Protein AF-A0A522K3M6-F1 (afdb_monomer)

Sequence (238 aa):
MSAKHRDLDSRLPPSMARKLKDVASDMSSMRVRGMSSRVYINEIVDAIHAGLLLAAMSLSLSLLELWIRDLLSLHLAAKSGAKTIHEFTATVAILERDIEGLEGRKASKYAEEDKSHPGRSKTDEHLRRLSFDAMCWELMELEVLDLDELSLLDHIYETIRNPIHHGITGRTVDPTGQNLSLFVGDMTRETVLIASIFGNAPNVRADRFEDYIYDTAPKLLKEIINFLIRHPLPDTEH

Radius of gyration: 21.22 Å; Cα contacts (8 Å, |Δi|>4): 178; chains: 1; bounding box: 58×39×66 Å

pLDDT: mean 78.82, std 18.87, range [39.72, 97.88]

Mean predicted aligned error: 9.5 Å

Secondary structure (DSSP, 8-state):
-------HHHHS-HHHHHHHHHHHHHHHH----SHHHHHHHHHHHHHHHTT-HHHHHHHHHHHHHHHHHHHHHHHHHHHTT--SHHHHHHHHHHHHHHHTTGGGGTGGGTTTT-TT-TT--THHHHTTT--HHHHHHHHHHTTSS-HHHHHHHHHHHHHHHHHHHHHHHHHHH-TT-TTGGGGGGG--HHHHHHHHHHTS-HHHHHHHHHHHHHHHHHHHHHHHHHHHHHSPPP----

Nearest PDB structures (foldseek):
  7dqv-assembly1_A  TM=1.874E-01  e=1.555E+00  Cyanidioschyzon merolae strain 10D
  6a6m-assembly1_A  TM=2.127E-01  e=3.792E+00  Cyanidioschyzon merolae strain 10D
  6jlf-assembly1_A  TM=1.468E-01  e=4.335E+00  Klebsiella pneumoniae IS53
  3plt-assembly2_C-2  TM=1.538E-01  e=8.461E+00  Saccharomyces cerevisiae

Structure (mmCIF, N/CA/C/O backbone):
data_AF-A0A522K3M6-F1
#
_entry.id   AF-A0A522K3M6-F1
#
loop_
_atom_site.group_PDB
_atom_site.id
_atom_site.type_symbol
_atom_site.label_atom_id
_atom_site.label_alt_id
_atom_site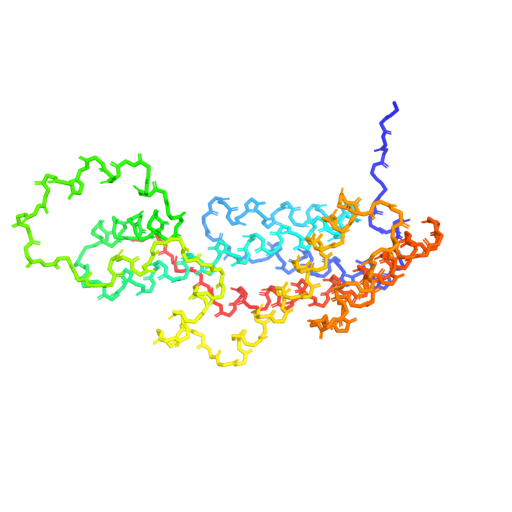.label_comp_id
_atom_site.label_asym_id
_atom_site.label_entity_id
_atom_site.label_seq_id
_atom_site.pdbx_PDB_ins_code
_atom_site.Cartn_x
_atom_site.Cartn_y
_atom_site.Cartn_z
_atom_site.occupancy
_atom_site.B_iso_or_equiv
_atom_site.auth_seq_id
_atom_site.auth_comp_id
_atom_site.auth_asym_id
_atom_site.auth_atom_id
_atom_site.pdbx_PDB_model_num
ATOM 1 N N . MET A 1 1 ? 8.569 24.690 -24.015 1.00 40.34 1 MET A N 1
ATOM 2 C CA . MET A 1 1 ? 8.149 23.490 -24.770 1.00 40.34 1 MET A CA 1
ATOM 3 C C . MET A 1 1 ? 7.366 22.599 -23.820 1.00 40.34 1 MET A C 1
ATOM 5 O O . MET A 1 1 ? 7.949 22.133 -22.854 1.00 40.34 1 MET A O 1
ATOM 9 N N . SER A 1 2 ? 6.056 22.435 -24.023 1.00 42.03 2 SER A N 1
ATOM 10 C CA . SER A 1 2 ? 5.261 21.467 -23.254 1.00 42.03 2 SER A CA 1
ATOM 11 C C . SER A 1 2 ? 5.656 20.069 -23.729 1.00 42.03 2 SER A C 1
ATOM 13 O O . SER A 1 2 ? 5.493 19.753 -24.910 1.00 42.03 2 SER A O 1
ATOM 15 N N . ALA A 1 3 ? 6.252 19.267 -22.848 1.00 50.97 3 ALA A N 1
ATOM 16 C CA . ALA A 1 3 ? 6.460 17.855 -23.115 1.00 50.97 3 ALA A CA 1
ATOM 17 C C . ALA A 1 3 ? 5.072 17.215 -23.206 1.00 50.97 3 ALA A C 1
ATOM 19 O O . ALA A 1 3 ? 4.436 16.969 -22.186 1.00 50.97 3 ALA A O 1
ATOM 20 N N . LYS A 1 4 ? 4.559 17.006 -24.426 1.00 58.56 4 LYS A N 1
ATOM 21 C CA . LYS A 1 4 ? 3.332 16.229 -24.615 1.00 58.56 4 LYS A CA 1
ATOM 22 C C . LYS A 1 4 ? 3.571 14.861 -23.983 1.00 58.56 4 LYS A C 1
ATOM 24 O O . LYS A 1 4 ? 4.431 14.112 -24.452 1.00 58.56 4 LYS A O 1
ATOM 29 N N . HIS A 1 5 ? 2.851 14.571 -22.902 1.00 60.66 5 HIS A N 1
ATOM 30 C CA . HIS A 1 5 ? 2.870 13.262 -22.271 1.00 60.66 5 HIS A CA 1
ATOM 31 C C . HIS A 1 5 ? 2.447 12.235 -23.323 1.00 60.66 5 HIS A C 1
ATOM 33 O O . HIS A 1 5 ? 1.329 12.255 -23.828 1.00 60.66 5 HIS A O 1
ATOM 39 N N . ARG A 1 6 ? 3.412 11.414 -23.741 1.00 72.50 6 ARG A N 1
ATOM 40 C CA . ARG A 1 6 ? 3.193 10.264 -24.615 1.00 72.50 6 ARG A CA 1
ATOM 41 C C . ARG A 1 6 ? 2.365 9.232 -23.851 1.00 72.50 6 ARG A C 1
ATOM 43 O O . ARG A 1 6 ? 2.819 8.808 -22.793 1.00 72.50 6 ARG A O 1
ATOM 50 N N . ASP A 1 7 ? 1.196 8.889 -24.384 1.00 83.69 7 ASP A N 1
ATOM 51 C CA . ASP A 1 7 ? 0.261 7.891 -23.847 1.00 83.69 7 ASP A CA 1
ATOM 52 C C . ASP A 1 7 ? 0.910 6.499 -23.724 1.00 83.69 7 ASP A C 1
ATOM 54 O O . ASP A 1 7 ? 1.874 6.198 -24.441 1.00 83.69 7 ASP A O 1
ATOM 58 N N . LEU A 1 8 ? 0.385 5.654 -22.836 1.00 89.12 8 LEU A N 1
ATOM 59 C CA . LEU A 1 8 ? 0.895 4.316 -22.524 1.00 89.12 8 LEU A CA 1
ATOM 60 C C . LEU A 1 8 ? 1.134 3.458 -23.778 1.00 89.12 8 LEU A C 1
ATOM 62 O O . LEU A 1 8 ? 2.198 2.850 -23.918 1.00 89.12 8 LEU A O 1
ATOM 66 N N . ASP A 1 9 ? 0.188 3.475 -24.725 1.00 89.75 9 ASP A N 1
ATOM 67 C CA . ASP A 1 9 ? 0.261 2.700 -25.975 1.00 89.75 9 ASP A CA 1
ATOM 68 C C . ASP A 1 9 ? 1.419 3.138 -26.885 1.00 89.75 9 ASP A C 1
ATOM 70 O O . ASP A 1 9 ? 1.890 2.371 -27.721 1.00 89.75 9 ASP A O 1
ATOM 74 N N . SER A 1 10 ? 1.897 4.374 -26.727 1.00 88.12 10 SER A N 1
ATOM 75 C CA . SER A 1 10 ? 3.026 4.904 -27.500 1.00 88.12 10 SER A CA 1
ATOM 76 C C . SER A 1 10 ? 4.391 4.627 -26.864 1.00 88.12 10 SER A C 1
ATOM 78 O O . SER A 1 10 ? 5.418 4.864 -27.504 1.00 88.12 10 SER A O 1
ATOM 80 N N . ARG A 1 11 ? 4.412 4.167 -25.607 1.00 84.56 11 ARG A N 1
ATOM 81 C CA . ARG A 1 11 ? 5.635 3.909 -24.834 1.00 84.56 11 ARG A CA 1
ATOM 82 C C . ARG A 1 11 ? 5.948 2.427 -24.695 1.00 84.56 11 ARG A C 1
ATOM 84 O O . ARG A 1 11 ? 7.119 2.077 -24.622 1.00 84.56 11 ARG A O 1
ATOM 91 N N . LEU A 1 12 ? 4.924 1.577 -24.642 1.00 89.00 12 LEU A N 1
ATOM 92 C CA . LEU A 1 12 ? 5.077 0.172 -24.277 1.00 89.00 12 LEU A CA 1
ATOM 93 C C . LEU A 1 12 ? 4.621 -0.780 -25.386 1.00 89.00 12 LEU A C 1
ATOM 95 O O . LEU A 1 12 ? 3.738 -0.443 -26.176 1.00 89.00 12 LEU A O 1
ATOM 99 N N . PRO A 1 13 ? 5.149 -2.018 -25.408 1.00 91.25 13 PRO A N 1
ATOM 100 C CA . PRO A 1 13 ? 4.592 -3.082 -26.230 1.00 91.25 13 PRO A CA 1
ATOM 101 C C . PRO A 1 13 ? 3.090 -3.291 -25.945 1.00 91.25 13 PRO A C 1
ATOM 103 O O . PRO A 1 13 ? 2.687 -3.257 -24.777 1.00 91.25 13 PRO A O 1
ATOM 106 N N . PRO A 1 14 ? 2.255 -3.604 -26.958 1.00 93.44 14 PRO A N 1
ATOM 107 C CA . PRO A 1 14 ? 0.801 -3.718 -26.785 1.00 93.44 14 PRO A CA 1
ATOM 108 C C . PRO A 1 14 ? 0.354 -4.715 -25.707 1.00 93.44 14 PRO A C 1
ATOM 110 O O . PRO A 1 14 ? -0.652 -4.503 -25.033 1.00 93.44 14 PRO A O 1
ATOM 113 N N . SER A 1 15 ? 1.095 -5.811 -25.527 1.00 94.12 15 SER A N 1
ATOM 114 C CA . SER A 1 15 ? 0.813 -6.809 -24.490 1.00 94.12 15 SER A CA 1
ATOM 115 C C . SER A 1 15 ? 1.021 -6.258 -23.078 1.00 94.12 15 SER A C 1
ATOM 117 O O . SER A 1 15 ? 0.250 -6.587 -22.179 1.00 94.12 15 SER A O 1
ATOM 119 N N . MET A 1 16 ? 2.033 -5.411 -22.884 1.00 93.00 16 MET A N 1
ATOM 120 C CA . MET A 1 16 ? 2.328 -4.775 -21.604 1.00 93.00 16 MET A CA 1
ATOM 121 C C . MET A 1 16 ? 1.339 -3.649 -21.307 1.00 93.00 16 MET A C 1
ATOM 123 O O . MET A 1 16 ? 0.773 -3.600 -20.217 1.00 93.00 16 MET A O 1
ATOM 127 N N . ALA A 1 17 ? 1.065 -2.798 -22.302 1.00 94.75 17 ALA A N 1
ATOM 128 C CA . ALA A 1 17 ? 0.067 -1.739 -22.186 1.00 94.75 17 ALA A CA 1
ATOM 129 C C . ALA A 1 17 ? -1.307 -2.302 -21.789 1.00 94.75 17 ALA A C 1
ATOM 131 O O . ALA A 1 17 ? -1.972 -1.744 -20.920 1.00 94.75 17 ALA A O 1
ATOM 132 N N . ARG A 1 18 ? -1.702 -3.454 -22.354 1.00 95.56 18 ARG A N 1
ATOM 133 C CA . ARG A 1 18 ? -2.933 -4.154 -21.961 1.00 95.56 18 ARG A CA 1
ATOM 134 C C . ARG A 1 18 ? -2.923 -4.577 -20.492 1.00 95.56 18 ARG A C 1
ATOM 136 O O . ARG A 1 18 ? -3.842 -4.210 -19.779 1.00 95.56 18 ARG A O 1
ATOM 143 N N . LYS A 1 19 ? -1.873 -5.267 -20.028 1.00 95.69 19 LYS A N 1
ATOM 144 C CA . LYS A 1 19 ? -1.763 -5.693 -18.618 1.00 95.69 19 LYS A CA 1
ATOM 145 C C . LYS A 1 19 ? -1.891 -4.518 -17.649 1.00 95.69 19 LYS A C 1
ATOM 147 O O . LYS A 1 19 ? -2.556 -4.628 -16.629 1.00 95.69 19 LYS A O 1
ATOM 152 N N . LEU A 1 20 ? -1.255 -3.395 -17.968 1.00 96.25 20 LEU A N 1
ATOM 153 C CA . LEU A 1 20 ? -1.299 -2.195 -17.135 1.00 96.25 20 LEU A CA 1
ATOM 154 C C . LEU A 1 20 ? -2.670 -1.510 -17.168 1.00 96.25 20 LEU A C 1
ATOM 156 O O . LEU A 1 20 ? -3.130 -1.037 -16.135 1.00 96.25 20 LEU A O 1
ATOM 160 N N . LYS A 1 21 ? -3.357 -1.511 -18.316 1.00 96.25 21 LYS A N 1
ATOM 161 C CA . LYS A 1 21 ? -4.756 -1.066 -18.409 1.00 96.25 21 LYS A CA 1
ATOM 162 C C . LYS A 1 21 ? -5.692 -1.954 -17.590 1.00 96.25 21 LYS A C 1
ATOM 164 O O . LYS A 1 21 ? -6.584 -1.425 -16.937 1.00 96.25 21 LYS A O 1
ATOM 169 N N . ASP A 1 22 ? -5.461 -3.265 -17.574 1.00 97.06 22 ASP A N 1
ATOM 170 C CA . ASP A 1 22 ? -6.228 -4.195 -16.740 1.00 97.06 22 ASP A CA 1
ATOM 171 C C . ASP A 1 22 ? -6.015 -3.874 -15.246 1.00 97.06 22 ASP A C 1
ATOM 173 O O . ASP A 1 22 ? -6.980 -3.717 -14.506 1.00 97.06 22 ASP A O 1
ATOM 177 N N . VAL A 1 23 ? -4.765 -3.648 -14.822 1.00 97.12 23 VAL A N 1
ATOM 178 C CA . VAL A 1 23 ? -4.419 -3.205 -13.454 1.00 97.12 23 VAL A CA 1
ATOM 179 C C . VAL A 1 23 ? -5.088 -1.870 -13.095 1.00 97.12 23 VAL A C 1
ATOM 181 O O . VAL A 1 23 ? -5.663 -1.740 -12.016 1.00 97.12 23 VAL A O 1
ATOM 184 N N . ALA A 1 24 ? -5.049 -0.880 -13.991 1.00 97.12 24 ALA A N 1
ATOM 185 C CA . ALA A 1 24 ? -5.688 0.420 -13.776 1.00 97.12 24 ALA A CA 1
ATOM 186 C C . ALA A 1 24 ? -7.220 0.306 -13.683 1.00 97.12 24 ALA A C 1
ATOM 188 O O . ALA A 1 24 ? -7.851 0.973 -12.858 1.00 97.12 24 ALA A O 1
ATOM 189 N N . SER A 1 25 ? -7.821 -0.563 -14.500 1.00 97.31 25 SER A N 1
ATOM 190 C CA . SER A 1 25 ? -9.249 -0.879 -14.445 1.00 97.31 25 SER A CA 1
ATOM 191 C C . SER A 1 25 ? -9.619 -1.536 -13.115 1.00 97.31 25 SER A C 1
ATOM 193 O O . SER A 1 25 ? -10.589 -1.120 -12.480 1.00 97.31 25 SER A O 1
ATOM 195 N N . ASP A 1 26 ? -8.832 -2.515 -12.666 1.00 96.62 26 ASP A N 1
ATOM 196 C CA . ASP A 1 26 ? -9.038 -3.183 -11.381 1.00 96.62 26 ASP A CA 1
ATOM 197 C C . ASP A 1 26 ? -8.978 -2.171 -10.228 1.00 96.62 26 ASP A C 1
ATOM 199 O O . ASP A 1 26 ? -9.922 -2.108 -9.440 1.00 96.62 26 ASP A O 1
ATOM 203 N N . MET A 1 27 ? -7.950 -1.311 -10.181 1.00 95.44 27 MET A N 1
ATOM 204 C CA . MET A 1 27 ? -7.843 -0.237 -9.179 1.00 95.44 27 MET A CA 1
ATOM 205 C C . MET A 1 27 ? -9.034 0.718 -9.205 1.00 95.44 27 MET A C 1
ATOM 207 O O . MET A 1 27 ? -9.602 1.021 -8.160 1.00 95.44 27 MET A O 1
ATOM 211 N N . SER A 1 28 ? -9.451 1.159 -10.393 1.00 95.12 28 SER A N 1
ATOM 212 C CA . SER A 1 28 ? -10.587 2.080 -10.547 1.00 95.12 28 SER A CA 1
ATOM 213 C C . SER A 1 28 ? -11.910 1.460 -10.090 1.00 95.12 28 SER A C 1
ATOM 215 O O . SER A 1 28 ? -12.833 2.173 -9.699 1.00 95.12 28 SER A O 1
ATOM 217 N N . SER A 1 29 ? -12.020 0.131 -10.153 1.00 95.00 29 SER A N 1
ATOM 218 C CA . SER A 1 29 ? -13.206 -0.605 -9.709 1.00 95.00 29 SER A CA 1
ATOM 219 C C . SER A 1 29 ? -13.252 -0.830 -8.195 1.00 95.00 29 SER A C 1
ATOM 221 O O . SER A 1 29 ? -14.311 -1.175 -7.659 1.00 95.00 29 SER A O 1
ATOM 223 N N . MET A 1 30 ? -12.129 -0.627 -7.495 1.00 92.75 30 MET A N 1
ATOM 224 C CA . MET A 1 30 ? -12.062 -0.810 -6.052 1.00 92.75 30 MET A CA 1
ATOM 225 C C . MET A 1 30 ? -12.967 0.197 -5.348 1.00 92.75 30 MET A C 1
ATOM 227 O O . MET A 1 30 ? -12.866 1.413 -5.514 1.00 92.75 30 MET A O 1
ATOM 231 N N . ARG A 1 31 ? -13.854 -0.322 -4.501 1.00 86.88 31 ARG A N 1
ATOM 232 C CA . ARG A 1 31 ? -14.685 0.508 -3.633 1.00 86.88 31 ARG A CA 1
ATOM 233 C C . ARG A 1 31 ? -13.870 0.894 -2.417 1.00 86.88 31 ARG A C 1
ATOM 235 O O . ARG A 1 31 ? -13.767 0.128 -1.467 1.00 86.88 31 ARG A O 1
ATOM 242 N N . VAL A 1 32 ? -13.280 2.078 -2.479 1.00 82.50 32 VAL A N 1
ATOM 243 C CA . VAL A 1 32 ? -12.406 2.581 -1.424 1.00 82.50 32 VAL A CA 1
ATOM 244 C C . VAL A 1 32 ? -13.070 3.734 -0.699 1.00 82.50 32 VAL A C 1
ATOM 246 O O . VAL A 1 32 ? -13.646 4.633 -1.317 1.00 82.50 32 VAL A O 1
ATOM 249 N N . ARG A 1 33 ? -13.002 3.678 0.629 1.00 74.56 33 ARG A N 1
ATOM 250 C CA . ARG A 1 33 ? -13.557 4.685 1.529 1.00 74.56 33 ARG A CA 1
ATOM 251 C C . ARG A 1 33 ? -12.468 5.650 1.965 1.00 74.56 33 ARG A C 1
ATOM 253 O O . ARG A 1 33 ? -11.294 5.300 2.002 1.00 74.56 33 ARG A O 1
ATOM 260 N N . GLY A 1 34 ? -12.877 6.875 2.275 1.00 73.88 34 GLY A N 1
ATOM 261 C CA . GLY A 1 34 ? -11.963 7.956 2.627 1.00 73.88 34 GLY A CA 1
ATOM 262 C C . GLY A 1 34 ? -11.469 8.743 1.411 1.00 73.88 34 GLY A C 1
ATOM 263 O O . GLY A 1 34 ? -11.187 8.207 0.338 1.00 73.88 34 GLY A O 1
ATOM 264 N N . MET A 1 35 ? -11.375 10.062 1.588 1.00 73.12 35 MET A N 1
ATOM 265 C CA . MET A 1 35 ? -10.935 10.974 0.530 1.00 73.12 35 MET A CA 1
ATOM 266 C C . MET A 1 35 ? -9.479 10.716 0.129 1.00 73.12 35 MET A C 1
ATOM 268 O O . MET A 1 35 ? -9.168 10.760 -1.057 1.00 73.12 35 MET A O 1
ATOM 272 N N . SER A 1 36 ? -8.609 10.399 1.092 1.00 87.06 36 SER A N 1
ATOM 273 C CA . SER A 1 36 ? -7.177 10.197 0.855 1.00 87.06 36 SER A CA 1
ATOM 274 C C . SER A 1 36 ? -6.906 8.980 -0.029 1.00 87.06 36 SER A C 1
ATOM 276 O O . SER A 1 36 ? -6.296 9.121 -1.086 1.00 87.06 36 SER A O 1
ATOM 278 N N . SER A 1 37 ? -7.420 7.804 0.335 1.00 89.75 37 SER A N 1
ATOM 279 C CA . SER A 1 37 ? -7.190 6.563 -0.415 1.00 89.75 37 SER A CA 1
ATOM 280 C C . SER A 1 37 ? -7.763 6.629 -1.835 1.00 89.75 37 SER A C 1
ATOM 282 O O . SER A 1 37 ? 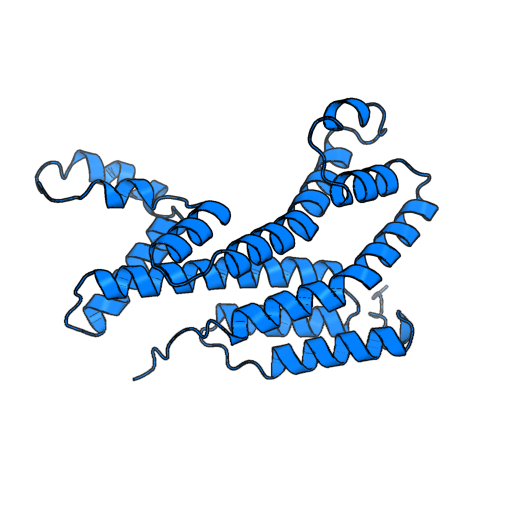-7.120 6.178 -2.783 1.00 89.75 37 SER A O 1
ATOM 284 N N . ARG A 1 38 ? -8.919 7.287 -2.024 1.00 91.12 38 ARG A N 1
ATOM 285 C CA . ARG A 1 38 ? -9.481 7.528 -3.365 1.00 91.12 38 ARG A CA 1
ATOM 286 C C . ARG A 1 38 ? -8.611 8.456 -4.213 1.00 91.12 38 ARG A C 1
ATOM 288 O O . ARG A 1 38 ? -8.475 8.223 -5.410 1.00 91.12 38 ARG A O 1
ATOM 295 N N . VAL A 1 39 ? -8.031 9.499 -3.612 1.00 94.38 39 VAL A N 1
ATOM 296 C CA . VAL A 1 39 ? -7.080 10.379 -4.310 1.00 94.38 39 VAL A CA 1
ATOM 297 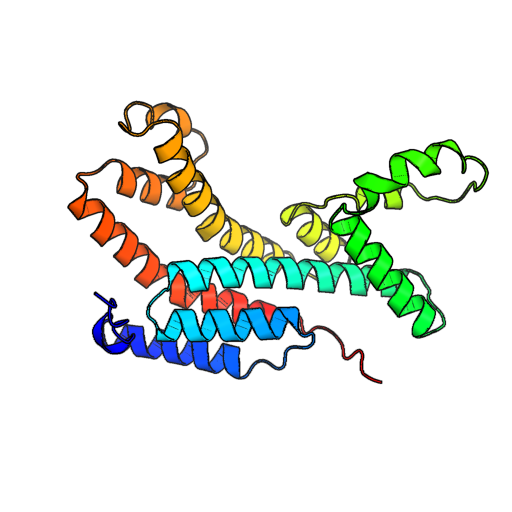C C . VAL A 1 39 ? -5.865 9.576 -4.766 1.00 94.38 39 VAL A C 1
ATOM 299 O O . VAL A 1 39 ? -5.541 9.629 -5.946 1.00 94.38 39 VAL A O 1
ATOM 302 N N . TYR A 1 40 ? -5.261 8.766 -3.890 1.00 95.94 40 TYR A N 1
ATOM 303 C CA . TYR A 1 40 ? -4.135 7.907 -4.276 1.00 95.94 40 TYR A CA 1
ATOM 304 C C . TYR A 1 40 ? -4.486 6.967 -5.429 1.00 95.94 40 TYR A C 1
ATOM 306 O O . TYR A 1 40 ? -3.721 6.882 -6.381 1.00 95.94 40 TYR A O 1
ATOM 314 N N . ILE A 1 41 ? -5.643 6.302 -5.389 1.00 96.12 41 ILE A N 1
ATOM 315 C CA . ILE A 1 41 ? -6.069 5.399 -6.470 1.00 96.12 41 ILE A CA 1
ATOM 316 C C . ILE A 1 41 ? -6.182 6.130 -7.803 1.00 96.12 41 ILE A C 1
ATOM 318 O O . ILE A 1 41 ? -5.649 5.649 -8.800 1.00 96.12 41 ILE A O 1
ATOM 322 N N . ASN A 1 42 ? -6.822 7.299 -7.820 1.00 95.75 42 ASN A N 1
ATOM 323 C CA . ASN A 1 42 ? -6.948 8.088 -9.042 1.00 95.75 42 ASN A CA 1
ATOM 324 C C . ASN A 1 42 ? -5.573 8.509 -9.579 1.00 95.75 42 ASN A C 1
ATOM 326 O O . ASN A 1 42 ? -5.300 8.326 -10.761 1.00 95.75 42 ASN A O 1
ATOM 330 N N . GLU A 1 43 ? -4.682 8.990 -8.709 1.00 97.44 43 GLU A N 1
ATOM 331 C CA . GLU A 1 43 ? -3.320 9.383 -9.093 1.00 97.44 43 GLU A CA 1
ATOM 332 C C . GLU A 1 43 ? -2.494 8.190 -9.603 1.00 97.44 43 GLU A C 1
ATOM 334 O O . GLU A 1 43 ? -1.727 8.327 -10.557 1.00 97.44 43 GLU A O 1
ATOM 339 N N . ILE A 1 44 ? -2.663 6.996 -9.021 1.00 97.31 44 ILE A N 1
ATOM 340 C CA . ILE A 1 44 ? -2.008 5.772 -9.505 1.00 97.31 44 ILE A CA 1
ATOM 341 C C . ILE A 1 44 ? -2.527 5.411 -10.899 1.00 97.31 44 ILE A C 1
ATOM 343 O O . ILE A 1 44 ? -1.730 5.134 -11.796 1.00 97.31 44 ILE A O 1
ATOM 347 N N . VAL A 1 45 ? -3.845 5.436 -11.103 1.00 97.25 45 VAL A N 1
ATOM 348 C CA . VAL A 1 45 ? -4.484 5.148 -12.396 1.00 97.25 45 VAL A CA 1
ATOM 349 C C . VAL A 1 45 ? -4.014 6.134 -13.468 1.00 97.25 45 VAL A C 1
ATOM 351 O O . VAL A 1 45 ? -3.608 5.716 -14.555 1.00 97.25 45 VAL A O 1
ATOM 354 N N . ASP A 1 46 ? -3.981 7.426 -13.153 1.00 95.69 46 ASP A N 1
ATOM 355 C CA . ASP A 1 46 ? -3.498 8.464 -14.063 1.00 95.69 46 ASP A CA 1
ATOM 356 C C . ASP A 1 46 ? -2.001 8.306 -14.362 1.00 95.69 46 ASP A C 1
ATOM 358 O O . ASP A 1 46 ? -1.579 8.421 -15.519 1.00 95.69 46 ASP A O 1
ATOM 362 N N . ALA A 1 47 ? -1.190 7.954 -13.359 1.00 95.44 47 ALA A N 1
ATOM 363 C CA . ALA A 1 47 ? 0.222 7.639 -13.553 1.00 95.44 47 ALA A CA 1
ATOM 364 C C . ALA A 1 47 ? 0.416 6.420 -14.470 1.00 95.44 47 ALA A C 1
ATOM 366 O O . ALA A 1 47 ? 1.296 6.447 -15.337 1.00 95.44 47 ALA A O 1
ATOM 367 N N . ILE A 1 48 ? -0.414 5.379 -14.338 1.00 95.31 48 ILE A N 1
ATOM 368 C CA . ILE A 1 48 ? -0.396 4.220 -15.240 1.00 95.31 48 ILE A CA 1
ATOM 369 C C . ILE A 1 48 ? -0.745 4.656 -16.666 1.00 95.31 48 ILE A C 1
ATOM 371 O O . ILE A 1 48 ? 0.020 4.363 -17.585 1.00 95.31 48 ILE A O 1
ATOM 375 N N . HIS A 1 49 ? -1.836 5.400 -16.870 1.00 94.06 49 HIS A N 1
ATOM 376 C CA . HIS A 1 49 ? -2.235 5.880 -18.199 1.00 94.06 49 HIS A CA 1
ATOM 377 C C . HIS A 1 49 ? -1.176 6.786 -18.849 1.00 94.06 49 HIS A C 1
ATOM 379 O O . HIS A 1 49 ? -0.935 6.708 -20.052 1.00 94.06 49 HIS A O 1
ATOM 385 N N . ALA A 1 50 ? -0.468 7.593 -18.058 1.00 92.31 50 ALA A N 1
ATOM 386 C CA . ALA A 1 50 ? 0.628 8.434 -18.537 1.00 92.31 50 ALA A CA 1
ATOM 387 C C . ALA A 1 50 ? 1.948 7.670 -18.795 1.00 92.31 50 ALA A C 1
ATOM 389 O O . ALA A 1 50 ? 2.940 8.276 -19.224 1.00 92.31 50 ALA A O 1
ATOM 390 N N . GLY A 1 51 ? 2.000 6.362 -18.511 1.00 91.31 51 GLY A N 1
ATOM 391 C CA . GLY A 1 51 ? 3.215 5.547 -18.595 1.00 91.31 51 GLY A CA 1
ATOM 392 C C . GLY A 1 51 ? 4.289 5.942 -17.574 1.00 91.31 51 GLY A C 1
ATOM 393 O O . GLY A 1 51 ? 5.481 5.788 -17.843 1.00 91.31 51 GLY A O 1
ATOM 394 N N . LEU A 1 52 ? 3.883 6.488 -16.425 1.00 92.44 52 LEU A N 1
ATOM 395 C CA . LEU A 1 52 ? 4.736 6.896 -15.305 1.00 92.44 52 LEU A CA 1
ATOM 396 C C . LEU A 1 52 ? 4.781 5.795 -14.234 1.00 92.44 52 LEU A C 1
ATOM 398 O O . LEU A 1 52 ? 4.411 6.000 -13.081 1.00 92.44 52 LEU A O 1
ATOM 402 N N . LEU A 1 53 ? 5.243 4.603 -14.612 1.00 92.62 53 LEU A N 1
ATOM 403 C CA . LEU A 1 53 ? 5.100 3.399 -13.783 1.00 92.62 53 LEU A CA 1
ATOM 404 C C . LEU A 1 53 ? 5.865 3.450 -12.459 1.00 92.62 53 LEU A C 1
ATOM 406 O O . LEU A 1 53 ? 5.364 2.963 -11.453 1.00 92.62 53 LEU A O 1
ATOM 410 N N . LEU A 1 54 ? 7.026 4.106 -12.420 1.00 90.94 54 LEU A N 1
ATOM 411 C CA . LEU A 1 54 ? 7.741 4.330 -11.162 1.00 90.94 54 LEU A CA 1
ATOM 412 C C . LEU A 1 54 ? 6.914 5.178 -10.180 1.00 90.94 54 LEU A C 1
ATOM 414 O O . LEU A 1 54 ? 6.904 4.903 -8.979 1.00 90.94 54 LEU A O 1
ATOM 418 N N . ALA A 1 55 ? 6.206 6.191 -10.691 1.00 92.69 55 ALA A N 1
ATOM 419 C CA . ALA A 1 55 ? 5.320 7.016 -9.879 1.00 92.69 55 ALA A CA 1
ATOM 420 C C . ALA A 1 55 ? 4.121 6.191 -9.400 1.00 92.69 55 ALA A C 1
ATOM 422 O O . ALA A 1 55 ? 3.823 6.211 -8.213 1.00 92.69 55 ALA A O 1
ATOM 423 N N . ALA A 1 56 ? 3.510 5.396 -10.285 1.00 96.00 56 ALA A N 1
ATOM 424 C CA . ALA A 1 56 ? 2.423 4.486 -9.924 1.00 96.00 56 ALA A CA 1
ATOM 425 C C . ALA A 1 56 ? 2.830 3.498 -8.813 1.00 96.00 56 ALA A C 1
ATOM 427 O O . ALA A 1 56 ? 2.100 3.341 -7.837 1.00 96.00 56 ALA A O 1
ATOM 428 N N . MET A 1 57 ? 4.014 2.881 -8.911 1.00 94.44 57 MET A N 1
ATOM 429 C CA . MET A 1 57 ? 4.554 1.983 -7.879 1.00 94.44 57 MET A CA 1
ATOM 430 C C . MET A 1 57 ? 4.790 2.712 -6.550 1.00 94.44 57 MET A C 1
ATOM 432 O O . MET A 1 57 ? 4.378 2.227 -5.501 1.00 94.44 57 MET A O 1
ATOM 436 N N . SER A 1 58 ? 5.404 3.898 -6.594 1.00 92.81 58 SER A N 1
ATOM 437 C CA . SER A 1 58 ? 5.670 4.705 -5.393 1.00 92.81 58 SER A CA 1
ATOM 438 C C . SER A 1 58 ? 4.377 5.142 -4.697 1.00 92.81 58 SER A C 1
ATOM 440 O O . SER A 1 58 ? 4.249 5.004 -3.485 1.00 92.81 58 SER A O 1
ATOM 442 N N . LEU A 1 59 ? 3.395 5.619 -5.467 1.00 95.50 59 LEU A N 1
ATOM 443 C CA . LEU A 1 59 ? 2.079 5.999 -4.951 1.00 95.50 59 LEU A CA 1
ATOM 444 C C . LEU A 1 59 ? 1.330 4.792 -4.372 1.00 95.50 59 LEU A C 1
ATOM 446 O O . LEU A 1 59 ? 0.658 4.927 -3.355 1.00 95.50 59 LEU A O 1
ATOM 450 N N . SER A 1 60 ? 1.480 3.611 -4.979 1.00 96.19 60 SER A N 1
ATOM 451 C CA . SER A 1 60 ? 0.860 2.375 -4.484 1.00 96.19 60 SER A CA 1
ATOM 452 C C . SER A 1 60 ? 1.449 1.919 -3.151 1.00 96.19 60 SER A C 1
ATOM 454 O O . SER A 1 60 ? 0.700 1.441 -2.306 1.00 96.19 60 SER A O 1
ATOM 456 N N . LEU A 1 61 ? 2.753 2.113 -2.918 1.00 94.81 61 LEU A N 1
ATOM 457 C CA . LEU A 1 61 ? 3.343 1.891 -1.594 1.00 94.81 61 LEU A CA 1
ATOM 458 C C . LEU A 1 61 ? 2.777 2.845 -0.548 1.00 94.81 61 LEU A C 1
ATOM 460 O O . LEU A 1 61 ? 2.418 2.412 0.539 1.00 94.81 61 LEU A O 1
ATOM 464 N N . SER A 1 62 ? 2.674 4.136 -0.873 1.00 94.50 62 SER A N 1
ATOM 465 C CA . SER A 1 62 ? 2.097 5.115 0.053 1.00 94.50 62 SER A CA 1
ATOM 466 C C . SER A 1 62 ? 0.635 4.799 0.375 1.00 94.50 62 SER A C 1
ATOM 468 O O . SER A 1 62 ? 0.221 4.924 1.525 1.00 94.50 62 SER A O 1
ATOM 470 N N . LEU A 1 63 ? -0.135 4.344 -0.620 1.00 95.25 63 LEU A N 1
ATOM 471 C CA . LEU A 1 63 ? -1.490 3.842 -0.408 1.00 95.25 63 LEU A CA 1
ATOM 472 C C . LEU A 1 63 ? -1.496 2.617 0.513 1.00 95.25 63 LEU A C 1
ATOM 474 O O . LEU A 1 63 ? -2.300 2.573 1.435 1.00 95.25 63 LEU A O 1
ATOM 478 N N . LEU A 1 64 ? -0.604 1.649 0.287 1.00 95.88 64 LEU A N 1
ATOM 479 C CA . LEU A 1 64 ? -0.496 0.444 1.111 1.00 95.88 64 LEU A CA 1
ATOM 480 C C . LEU A 1 64 ? -0.144 0.777 2.569 1.00 95.88 64 LEU A C 1
ATOM 482 O O . LEU A 1 64 ? -0.771 0.249 3.480 1.00 95.88 64 LEU A O 1
ATOM 486 N N . GLU A 1 65 ? 0.804 1.686 2.802 1.00 94.56 65 GLU A N 1
ATOM 487 C CA . GLU A 1 65 ? 1.165 2.158 4.147 1.00 94.56 65 GLU A CA 1
ATOM 488 C C . GLU A 1 65 ? -0.011 2.811 4.871 1.00 94.56 65 GLU A C 1
ATOM 490 O O . GLU A 1 65 ? -0.241 2.536 6.051 1.00 94.56 65 GLU A O 1
ATOM 495 N N . LEU A 1 66 ? -0.748 3.678 4.170 1.00 93.69 66 LEU A N 1
ATOM 496 C CA . LEU A 1 66 ? -1.952 4.304 4.708 1.00 93.69 66 LEU A CA 1
ATOM 497 C C . LEU A 1 66 ? -2.998 3.238 5.048 1.00 93.69 66 LEU A C 1
ATOM 499 O O . LEU A 1 66 ? -3.572 3.258 6.129 1.00 93.69 66 LEU A O 1
ATOM 503 N N . TRP A 1 67 ? -3.184 2.260 4.165 1.00 95.06 67 TRP A N 1
ATOM 504 C CA . TRP A 1 67 ? -4.156 1.191 4.358 1.00 95.06 67 TRP A CA 1
ATOM 505 C C . TRP A 1 67 ? -3.844 0.308 5.567 1.00 95.06 67 TRP A C 1
ATOM 507 O O . TRP A 1 67 ? -4.732 0.005 6.359 1.00 95.06 67 TRP A O 1
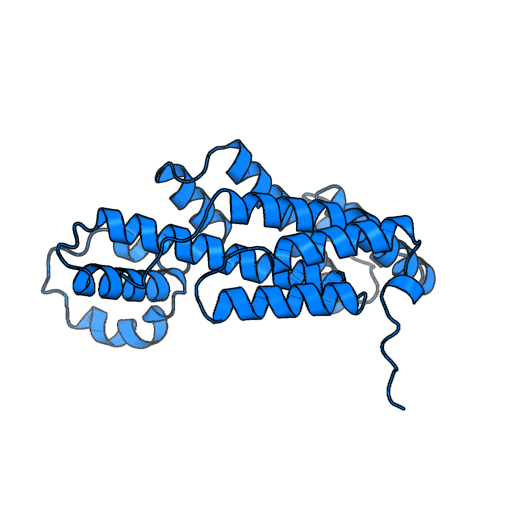ATOM 517 N N . ILE A 1 68 ? -2.577 -0.083 5.735 1.00 95.62 68 ILE A N 1
ATOM 518 C CA . ILE A 1 68 ? -2.099 -0.848 6.896 1.00 95.62 68 ILE A CA 1
ATOM 519 C C . ILE A 1 68 ? -2.315 -0.057 8.192 1.00 95.62 68 ILE A C 1
ATOM 521 O O . ILE A 1 68 ? -2.766 -0.618 9.191 1.00 95.62 68 ILE A O 1
ATOM 525 N N . ARG A 1 69 ? -2.059 1.256 8.173 1.00 94.06 69 ARG A N 1
ATOM 526 C CA . ARG A 1 69 ? -2.315 2.140 9.318 1.00 94.06 69 ARG A CA 1
ATOM 527 C C . ARG A 1 69 ? -3.796 2.208 9.677 1.00 94.06 69 ARG A C 1
ATOM 529 O O . ARG A 1 69 ? -4.134 2.089 10.857 1.00 94.06 69 ARG A O 1
ATOM 536 N N . ASP A 1 70 ? -4.661 2.390 8.687 1.00 93.38 70 ASP A N 1
ATOM 537 C CA . ASP A 1 70 ? -6.109 2.456 8.888 1.00 93.38 70 ASP A CA 1
ATOM 538 C C . ASP A 1 70 ? -6.627 1.121 9.444 1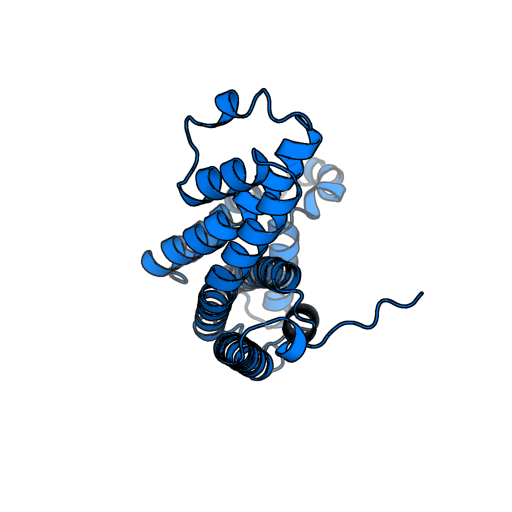.00 93.38 70 ASP A C 1
ATOM 540 O O . ASP A 1 70 ? -7.350 1.102 10.443 1.00 93.38 70 ASP A O 1
ATOM 544 N N . LEU A 1 71 ? -6.185 -0.009 8.871 1.00 94.62 71 LEU A N 1
ATOM 545 C CA . LEU A 1 71 ? -6.501 -1.347 9.379 1.00 94.62 71 LEU A CA 1
ATOM 546 C C . LEU A 1 71 ? -6.097 -1.492 10.845 1.00 94.62 71 LEU A C 1
ATOM 548 O O . LEU A 1 71 ? -6.918 -1.909 11.664 1.00 94.62 71 LEU A O 1
ATOM 552 N N . LEU A 1 72 ? -4.861 -1.131 11.191 1.00 94.50 72 LEU A N 1
ATOM 553 C CA . LEU A 1 72 ? -4.360 -1.259 12.556 1.00 94.50 72 LEU A CA 1
ATOM 554 C C . LEU A 1 72 ? -5.171 -0.397 13.527 1.00 94.50 72 LEU A C 1
ATOM 556 O O . LEU A 1 72 ? -5.616 -0.884 14.568 1.00 94.50 72 LEU A O 1
ATOM 560 N N . SER A 1 73 ? -5.427 0.858 13.158 1.00 93.38 73 SER A N 1
ATOM 561 C CA . SER A 1 73 ? -6.170 1.810 13.991 1.00 93.38 73 SER A CA 1
ATOM 562 C C . SER A 1 73 ? -7.595 1.324 14.264 1.00 93.38 73 SER A C 1
ATOM 564 O O . SER A 1 73 ? -8.068 1.391 15.400 1.00 93.38 73 SER A O 1
ATOM 566 N N . LEU A 1 74 ? -8.268 0.765 13.254 1.00 93.56 74 LEU A N 1
ATOM 567 C CA . LEU A 1 74 ? -9.624 0.230 13.383 1.00 93.56 74 LEU A CA 1
ATOM 568 C C . LEU A 1 74 ? -9.676 -1.019 14.270 1.00 93.56 74 LEU A C 1
ATOM 570 O O . LEU A 1 74 ? -10.556 -1.121 15.127 1.00 93.56 74 LEU A O 1
ATOM 574 N N . HIS A 1 75 ? -8.728 -1.947 14.119 1.00 94.19 75 HIS A N 1
ATOM 575 C CA . HIS A 1 75 ? -8.693 -3.169 14.931 1.00 94.19 75 HIS A CA 1
ATOM 576 C C . HIS A 1 75 ? -8.323 -2.886 16.391 1.00 94.19 75 HIS A C 1
ATOM 578 O O . HIS A 1 75 ? -8.933 -3.449 17.304 1.00 94.19 75 HIS A O 1
ATOM 584 N N . LEU A 1 76 ? -7.383 -1.971 16.636 1.00 92.12 76 LEU A N 1
ATOM 585 C CA . LEU A 1 76 ? -7.065 -1.509 17.988 1.00 92.12 76 LEU A CA 1
ATOM 586 C C . LEU A 1 76 ? -8.257 -0.777 18.623 1.00 92.12 76 LEU A C 1
ATOM 588 O O . LEU A 1 76 ? -8.611 -1.061 19.770 1.00 92.12 76 LEU A O 1
ATOM 592 N N . ALA A 1 77 ? -8.941 0.095 17.874 1.00 92.06 77 ALA A N 1
ATOM 593 C CA . ALA A 1 77 ? -10.143 0.772 18.356 1.00 92.06 77 ALA A CA 1
ATOM 594 C C . ALA A 1 77 ? -11.265 -0.224 18.690 1.00 92.06 77 ALA A C 1
ATOM 596 O O . ALA A 1 77 ? -11.931 -0.076 19.715 1.00 92.06 77 ALA A O 1
ATOM 597 N N . ALA A 1 78 ? -11.438 -1.282 17.893 1.00 93.00 78 ALA A N 1
ATOM 598 C CA . ALA A 1 78 ? -12.428 -2.326 18.158 1.00 93.00 78 ALA A CA 1
ATOM 599 C C . ALA A 1 78 ? -12.145 -3.084 19.468 1.00 93.00 78 ALA A C 1
ATOM 601 O O . ALA A 1 78 ? -13.078 -3.461 20.179 1.00 93.00 78 ALA A O 1
ATOM 602 N N . LYS A 1 79 ? -10.868 -3.244 19.839 1.00 92.81 79 LYS A N 1
ATOM 603 C CA . LYS A 1 79 ? -10.452 -3.865 21.109 1.00 92.81 79 LYS A CA 1
ATOM 604 C C . LYS A 1 79 ? -10.538 -2.925 22.319 1.00 92.81 79 LYS A C 1
ATOM 606 O O . LYS A 1 79 ? -10.476 -3.402 23.449 1.00 92.81 79 LYS A O 1
ATOM 611 N N . SER A 1 80 ? -10.732 -1.618 22.120 1.00 90.44 80 SER A N 1
ATOM 612 C CA . SER A 1 80 ? -10.786 -0.633 23.216 1.00 90.44 80 SER A CA 1
ATOM 613 C C . SER A 1 80 ? -12.044 -0.733 24.094 1.00 90.44 80 SER A C 1
ATOM 615 O O . SER A 1 80 ? -12.084 -0.170 25.188 1.00 90.44 80 SER A O 1
ATOM 617 N N . GLY A 1 81 ? -13.080 -1.442 23.631 1.00 90.56 81 GLY A N 1
ATOM 618 C CA . GLY A 1 81 ? -14.359 -1.548 24.337 1.00 90.56 81 GLY A CA 1
ATOM 619 C C . GLY A 1 81 ? -15.244 -0.301 24.224 1.00 90.56 81 GLY A C 1
ATOM 620 O O . GLY A 1 81 ? -16.130 -0.118 25.062 1.00 90.56 81 GLY A O 1
ATOM 621 N N . ALA A 1 82 ? -15.015 0.547 23.212 1.00 91.12 82 ALA A N 1
ATOM 622 C CA . ALA A 1 82 ? -15.879 1.680 22.884 1.00 91.12 82 ALA A CA 1
ATOM 623 C C . ALA A 1 82 ? -17.351 1.243 22.783 1.00 91.12 82 ALA A C 1
ATOM 625 O O . ALA A 1 82 ? -17.688 0.279 22.092 1.00 91.12 82 ALA A O 1
ATOM 626 N N . LYS A 1 83 ? -18.241 1.955 23.481 1.00 93.25 83 LYS A N 1
ATOM 627 C CA . LYS A 1 83 ? -19.670 1.608 23.578 1.00 93.25 83 LYS A CA 1
ATOM 628 C C . LYS A 1 83 ? -20.524 2.362 22.571 1.00 93.25 83 LYS A C 1
ATOM 630 O O . LYS A 1 83 ? -21.660 1.969 22.314 1.00 93.25 83 LYS A O 1
ATOM 635 N N . THR A 1 84 ? -20.003 3.463 22.033 1.00 94.00 84 THR A N 1
ATOM 636 C CA . THR A 1 84 ? -20.701 4.316 21.069 1.00 94.00 84 THR A CA 1
ATOM 637 C C . THR A 1 84 ? -19.850 4.552 19.825 1.00 94.00 84 THR A C 1
ATOM 639 O O . THR A 1 84 ? -18.622 4.516 19.882 1.00 94.00 84 THR A O 1
ATOM 642 N N . ILE A 1 85 ? -20.503 4.864 18.701 1.00 91.50 85 ILE A N 1
ATOM 643 C CA . ILE A 1 85 ? -19.822 5.233 17.446 1.00 91.50 85 ILE A CA 1
ATOM 644 C C . ILE A 1 85 ? -18.925 6.462 17.652 1.00 91.50 85 ILE A C 1
ATOM 646 O O . ILE A 1 85 ? -17.836 6.542 17.088 1.00 91.50 85 ILE A O 1
ATOM 650 N N . HIS A 1 86 ? -19.350 7.408 18.497 1.00 91.81 86 HIS A N 1
ATOM 651 C CA . HIS A 1 86 ? -18.563 8.599 18.802 1.00 91.81 86 HIS A CA 1
ATOM 652 C C . HIS A 1 86 ? -17.274 8.260 19.563 1.00 91.81 86 HIS A C 1
ATOM 654 O O . HIS A 1 86 ? -16.206 8.732 19.183 1.00 91.81 86 HIS A O 1
ATOM 660 N N . GLU A 1 87 ? -17.357 7.402 20.586 1.00 91.25 87 GLU A N 1
ATOM 661 C CA . GLU A 1 87 ? -16.184 6.901 21.317 1.00 91.25 87 GLU A CA 1
ATOM 662 C C . GLU A 1 87 ? -15.244 6.112 20.401 1.00 91.25 87 GLU A C 1
ATOM 664 O O . GLU A 1 87 ? -14.031 6.312 20.450 1.00 91.25 87 GLU A O 1
ATOM 669 N N . PHE A 1 88 ? -15.793 5.257 19.535 1.00 91.56 88 PHE A N 1
ATOM 670 C CA . PHE A 1 88 ? -15.008 4.492 18.568 1.00 91.56 88 PHE A 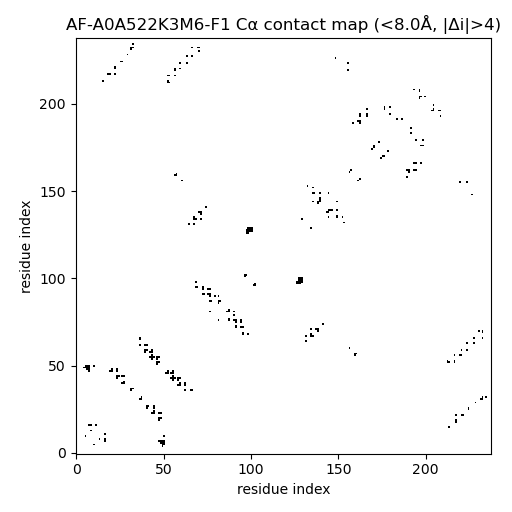CA 1
ATOM 671 C C . PHE A 1 88 ? -14.261 5.422 17.606 1.00 91.56 88 PHE A C 1
ATOM 673 O O . PHE A 1 88 ? -13.044 5.332 17.484 1.00 91.56 88 PHE A O 1
ATOM 680 N N . THR A 1 89 ? -14.964 6.380 16.998 1.00 91.06 89 THR A N 1
ATOM 681 C CA . THR A 1 89 ? -14.376 7.352 16.059 1.00 91.06 89 THR A CA 1
ATOM 682 C C . THR A 1 89 ? -13.303 8.208 16.734 1.00 91.06 89 THR A C 1
ATOM 684 O O . THR A 1 89 ? -12.242 8.440 16.159 1.00 91.06 89 THR A O 1
ATOM 687 N N . ALA A 1 90 ? -13.546 8.654 17.972 1.00 89.81 90 ALA A N 1
ATOM 688 C CA . ALA A 1 90 ? -12.553 9.389 18.749 1.00 89.81 90 ALA A CA 1
ATOM 689 C C . ALA A 1 90 ? -11.313 8.531 19.046 1.00 89.81 90 ALA A C 1
ATOM 691 O O . ALA A 1 90 ? -10.193 9.028 18.954 1.00 89.81 90 ALA A O 1
ATOM 692 N N . THR A 1 91 ? -11.505 7.245 19.351 1.00 90.81 91 THR A N 1
ATOM 693 C CA . THR A 1 91 ? -10.413 6.295 19.604 1.00 90.81 91 THR A CA 1
ATOM 694 C C . THR A 1 91 ? -9.581 6.056 18.347 1.00 90.81 91 THR A C 1
ATOM 696 O O . THR A 1 91 ? -8.358 6.132 18.422 1.00 90.81 91 THR A O 1
ATOM 699 N N . VAL A 1 92 ? -10.219 5.852 17.188 1.00 90.88 92 VAL A N 1
ATOM 700 C CA . VAL A 1 92 ? -9.528 5.733 15.891 1.00 90.88 92 VAL A CA 1
ATOM 701 C C . VAL A 1 92 ? -8.672 6.972 15.626 1.00 90.88 92 VAL A C 1
ATOM 703 O O . VAL A 1 92 ? -7.478 6.842 15.385 1.00 90.88 92 VAL A O 1
ATOM 706 N N . ALA A 1 93 ? -9.236 8.175 15.774 1.00 90.25 93 ALA A N 1
ATOM 7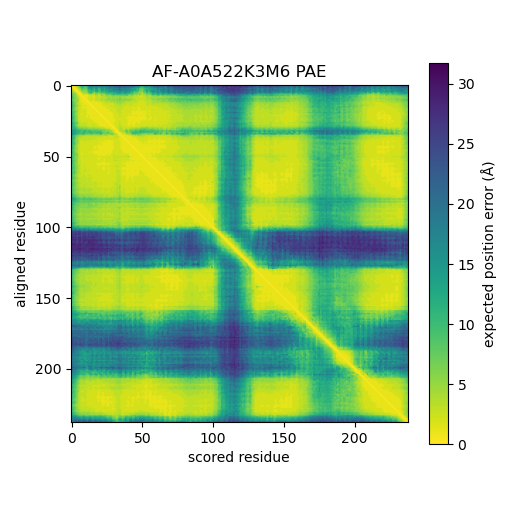07 C CA . ALA A 1 93 ? -8.504 9.420 15.532 1.00 90.25 93 ALA A CA 1
ATOM 708 C C . ALA A 1 93 ? -7.311 9.634 16.488 1.00 90.25 93 ALA A C 1
ATOM 710 O O . ALA A 1 93 ? -6.326 10.278 16.121 1.00 90.25 93 ALA A O 1
ATOM 711 N N . ILE A 1 94 ? -7.390 9.136 17.728 1.00 88.50 94 ILE A N 1
ATOM 712 C CA . ILE A 1 94 ? -6.261 9.155 18.672 1.00 88.50 94 ILE A CA 1
ATOM 713 C C . ILE A 1 94 ? -5.182 8.170 18.211 1.00 88.50 94 ILE A C 1
ATOM 715 O O . ILE A 1 94 ? -4.025 8.567 18.072 1.00 88.50 94 ILE A O 1
ATOM 719 N N . LEU A 1 95 ? -5.569 6.929 17.903 1.00 89.25 95 LEU A N 1
ATOM 720 C CA . LEU A 1 95 ? -4.654 5.879 17.453 1.00 89.25 95 LEU A CA 1
ATOM 721 C C . LEU A 1 95 ? -3.925 6.260 16.162 1.00 89.25 95 LEU A C 1
ATOM 723 O O . LEU A 1 95 ? -2.710 6.107 16.095 1.00 89.25 95 LEU A O 1
ATOM 727 N N . GLU A 1 96 ? -4.623 6.832 15.179 1.00 89.50 96 GLU A N 1
ATOM 728 C CA . GLU A 1 96 ? -4.010 7.336 13.942 1.00 89.50 96 GLU A CA 1
ATOM 729 C C . GLU A 1 96 ? -2.899 8.351 14.249 1.00 89.50 96 GLU A C 1
ATOM 731 O O . GLU A 1 96 ? -1.782 8.253 13.737 1.00 89.50 96 GLU A O 1
ATOM 736 N N . ARG A 1 97 ? -3.168 9.305 15.151 1.00 86.81 97 ARG A N 1
ATOM 737 C CA . ARG A 1 97 ? -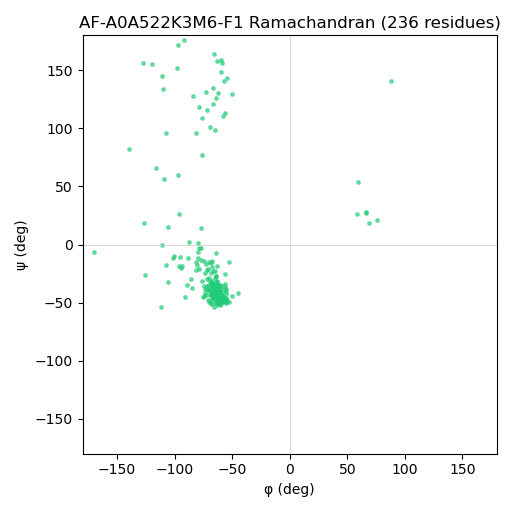2.198 10.339 15.544 1.00 86.81 97 ARG A CA 1
ATOM 738 C C . ARG A 1 97 ? -1.012 9.777 16.328 1.00 86.81 97 ARG A C 1
ATOM 740 O O . ARG A 1 97 ? 0.095 10.318 16.200 1.00 86.81 97 ARG A O 1
ATOM 747 N N . ASP A 1 98 ? -1.235 8.745 17.135 1.00 85.06 98 ASP A N 1
ATOM 748 C CA . ASP A 1 98 ? -0.189 8.050 17.889 1.00 85.06 98 ASP A CA 1
ATOM 749 C C . ASP A 1 98 ? 0.706 7.216 16.967 1.00 85.06 98 ASP A C 1
ATOM 751 O O . ASP A 1 98 ? 1.931 7.385 17.001 1.00 85.06 98 ASP A O 1
ATOM 755 N N . ILE A 1 99 ? 0.110 6.422 16.071 1.00 85.88 99 ILE A N 1
ATOM 756 C CA . ILE A 1 99 ? 0.819 5.607 15.075 1.00 85.88 99 ILE A CA 1
ATOM 757 C C . ILE A 1 99 ? 1.673 6.498 14.164 1.00 85.88 99 ILE A C 1
ATOM 759 O O . ILE A 1 99 ? 2.851 6.213 13.940 1.00 85.88 99 ILE A O 1
ATOM 763 N N . GLU A 1 100 ? 1.145 7.645 13.725 1.00 84.00 100 GLU A N 1
ATOM 764 C CA . GLU A 1 100 ? 1.905 8.652 12.968 1.00 84.00 100 GLU A CA 1
ATOM 765 C C . GLU A 1 100 ? 2.986 9.369 13.793 1.00 84.00 100 GLU A C 1
ATOM 767 O O . GLU A 1 100 ? 3.872 10.042 13.253 1.00 84.00 100 GLU A O 1
ATOM 772 N N . GLY A 1 101 ? 2.915 9.275 15.121 1.00 79.00 101 GLY A N 1
ATOM 773 C CA . GLY A 1 101 ? 3.806 9.972 16.037 1.00 79.00 101 GLY A CA 1
ATOM 774 C C . GLY A 1 101 ? 3.655 11.491 16.017 1.00 79.00 101 GLY A C 1
ATOM 775 O O . GLY A 1 101 ? 4.618 12.213 16.322 1.00 79.00 101 GLY A O 1
ATOM 776 N N . LEU A 1 102 ? 2.470 11.993 15.663 1.00 68.06 102 LEU A N 1
ATOM 777 C CA . LEU A 1 102 ? 2.153 13.424 15.668 1.00 68.06 102 LEU A CA 1
ATOM 778 C C . LEU A 1 102 ? 2.018 13.986 17.091 1.00 68.06 102 LEU A C 1
ATOM 780 O O . LEU A 1 102 ? 2.222 15.185 17.309 1.00 68.06 102 LEU A O 1
ATOM 784 N N . GLU A 1 103 ? 1.745 13.136 18.079 1.00 60.59 103 GLU A N 1
ATOM 785 C CA . GLU A 1 103 ? 1.607 13.525 19.489 1.00 60.59 103 GLU A CA 1
ATOM 786 C C . GLU A 1 103 ? 2.930 13.990 20.129 1.00 60.59 103 GLU A C 1
ATOM 788 O O . GLU A 1 103 ? 2.935 14.847 21.022 1.00 60.59 103 GLU A O 1
ATOM 793 N N . GLY A 1 104 ? 4.079 13.555 19.594 1.00 50.50 104 GLY A N 1
ATOM 794 C CA . GLY A 1 104 ? 5.415 13.886 20.108 1.00 50.50 104 GLY A CA 1
ATOM 795 C C . GLY A 1 104 ? 5.819 15.368 20.040 1.00 50.50 104 GLY A C 1
ATOM 796 O O . GLY A 1 104 ? 6.856 15.732 20.587 1.00 50.50 104 GLY A O 1
ATOM 797 N N . ARG A 1 105 ? 5.029 16.250 19.404 1.00 46.56 105 ARG A N 1
ATOM 798 C CA . ARG A 1 105 ? 5.326 17.700 19.330 1.00 46.56 105 ARG A CA 1
ATOM 799 C C . ARG A 1 105 ? 4.527 18.579 20.298 1.00 46.56 105 ARG A C 1
ATOM 801 O O . ARG A 1 105 ? 4.888 19.740 20.473 1.00 46.56 105 ARG A O 1
ATOM 808 N N . LYS A 1 106 ? 3.484 18.056 20.952 1.00 43.94 106 LYS A N 1
ATOM 809 C CA . LYS A 1 106 ? 2.714 18.796 21.978 1.00 43.94 106 LYS A CA 1
ATOM 810 C C . LYS A 1 106 ? 2.610 18.054 23.314 1.00 43.94 106 LYS A C 1
ATOM 812 O O . LYS A 1 106 ? 2.548 18.713 24.348 1.00 43.94 106 LYS A O 1
ATOM 817 N N . ALA A 1 107 ? 2.687 16.721 23.324 1.00 42.47 107 ALA A N 1
ATOM 818 C CA . ALA A 1 107 ? 2.568 15.925 24.548 1.00 42.47 107 ALA A CA 1
ATOM 819 C C . ALA A 1 107 ? 3.776 16.053 25.495 1.00 42.47 107 ALA A C 1
ATOM 821 O O . ALA A 1 107 ? 3.621 15.858 26.694 1.00 42.47 107 ALA A O 1
ATOM 822 N N . SER A 1 108 ? 4.954 16.470 25.009 1.00 43.59 108 SER A N 1
ATOM 823 C CA . SER A 1 108 ? 6.126 16.723 25.869 1.00 43.59 108 SER A CA 1
ATOM 824 C C . SER A 1 108 ? 5.914 17.863 26.876 1.00 43.59 108 SER A C 1
ATOM 826 O O . SER A 1 108 ? 6.653 17.922 27.851 1.00 43.59 108 SER A O 1
ATOM 828 N N . LYS A 1 109 ? 4.926 18.749 26.674 1.00 40.34 109 LYS A N 1
ATOM 829 C CA . LYS A 1 109 ? 4.576 19.795 27.651 1.00 40.34 109 LYS A CA 1
ATOM 830 C C . LYS A 1 109 ? 3.463 19.398 28.625 1.00 40.34 109 LYS A C 1
ATOM 832 O O . LYS A 1 109 ? 3.355 20.029 29.663 1.00 40.34 109 LYS A O 1
ATOM 837 N N . TYR A 1 110 ? 2.671 18.370 28.314 1.00 43.12 110 TYR A N 1
ATOM 838 C CA . TYR A 1 110 ? 1.548 17.926 29.155 1.00 43.12 110 TYR A CA 1
ATOM 839 C C . TYR A 1 110 ? 1.824 16.604 29.890 1.00 43.12 110 TYR A C 1
ATOM 841 O O . TYR A 1 110 ? 1.174 16.309 30.886 1.00 43.12 110 TYR A O 1
ATOM 849 N N . ALA A 1 111 ? 2.821 15.825 29.458 1.00 41.94 111 ALA A N 1
ATOM 850 C CA . ALA A 1 111 ? 3.243 14.598 30.139 1.00 41.94 111 ALA A CA 1
ATOM 851 C C . ALA A 1 111 ? 3.996 14.852 31.462 1.00 41.94 111 ALA A C 1
ATOM 853 O O . ALA A 1 111 ? 4.109 13.940 32.278 1.00 41.94 111 ALA A O 1
ATOM 854 N N . GLU A 1 112 ? 4.487 16.072 31.711 1.00 44.41 112 GLU A N 1
ATOM 855 C CA . GLU A 1 112 ? 5.041 16.436 33.024 1.00 44.41 112 GLU A CA 1
ATOM 856 C C . GLU A 1 112 ? 3.961 16.808 34.052 1.00 44.41 112 GLU A C 1
ATOM 858 O O . GLU A 1 112 ? 4.209 16.677 35.251 1.00 44.41 112 GLU A O 1
ATOM 863 N N . GLU A 1 113 ? 2.760 17.201 33.613 1.00 45.59 113 GLU A N 1
ATOM 864 C CA . GLU A 1 113 ? 1.687 17.649 34.513 1.00 45.59 113 GLU A CA 1
ATOM 865 C C . GLU A 1 113 ? 0.706 16.535 34.911 1.00 45.59 113 GLU A C 1
ATOM 867 O O . GLU A 1 113 ? 0.076 16.643 35.961 1.00 45.59 113 GLU A O 1
ATOM 872 N N . ASP A 1 114 ? 0.622 15.426 34.165 1.00 42.25 114 ASP A N 1
ATOM 873 C CA . ASP A 1 114 ? -0.344 14.351 34.443 1.00 42.25 114 ASP A CA 1
ATOM 874 C C . ASP A 1 114 ? 0.284 13.054 34.987 1.00 42.25 114 ASP A C 1
ATOM 876 O O . ASP A 1 114 ? 0.089 11.953 34.475 1.00 42.25 114 ASP A O 1
ATOM 880 N N . LYS A 1 115 ? 1.026 13.171 36.096 1.00 45.34 115 LYS A N 1
ATOM 881 C CA . LYS A 1 115 ? 1.423 12.018 36.938 1.00 45.34 115 LYS A CA 1
ATOM 882 C C . LYS A 1 115 ? 0.281 11.518 37.841 1.00 45.34 115 LYS A C 1
ATOM 884 O O . LYS A 1 115 ? 0.530 10.781 38.794 1.00 45.34 115 LYS A O 1
ATOM 889 N N . SER A 1 116 ? -0.958 11.940 37.583 1.00 42.03 116 SER A N 1
ATOM 890 C CA . SER A 1 116 ? -2.099 11.719 38.478 1.00 42.03 116 SER A CA 1
ATOM 891 C C . SER A 1 116 ? -3.019 10.566 38.067 1.00 42.03 116 SER A C 1
ATOM 893 O O . SER A 1 116 ? -3.861 10.164 38.866 1.00 42.03 116 SER A O 1
ATOM 895 N N . HIS A 1 117 ? -2.846 10.001 36.866 1.00 40.72 117 HIS A N 1
ATOM 896 C CA . HIS A 1 117 ? -3.659 8.888 36.369 1.00 40.72 117 HIS A CA 1
ATOM 897 C C . HIS A 1 117 ? -2.871 7.561 36.358 1.00 40.72 117 HIS A C 1
ATOM 899 O O . HIS A 1 117 ? -2.152 7.266 35.398 1.00 40.72 117 HIS A O 1
ATOM 905 N N . PRO A 1 118 ? -2.997 6.723 37.409 1.00 39.72 118 PRO A N 1
ATOM 906 C CA . PRO A 1 118 ? -2.385 5.400 37.472 1.00 39.72 118 PRO A CA 1
ATOM 907 C C . PRO A 1 118 ? -3.195 4.433 36.597 1.00 39.72 118 PRO A C 1
ATOM 909 O O . PRO A 1 118 ? -4.025 3.673 37.085 1.00 39.72 118 PRO A O 1
ATOM 912 N N . GLY A 1 119 ? -3.009 4.510 35.281 1.00 44.59 119 GLY A N 1
ATOM 913 C CA . GLY A 1 119 ? -3.756 3.670 34.340 1.00 44.59 119 GLY A CA 1
ATOM 914 C C . GLY A 1 119 ? -3.288 3.698 32.888 1.00 44.59 119 GLY A C 1
ATOM 915 O O . GLY A 1 119 ? -3.774 2.892 32.100 1.00 44.59 119 GLY A O 1
ATOM 916 N N . ARG A 1 120 ? -2.336 4.566 32.515 1.00 42.03 120 ARG A N 1
ATOM 917 C CA . ARG A 1 120 ? -1.723 4.520 31.182 1.00 42.03 120 ARG A CA 1
ATOM 918 C C . ARG A 1 120 ? -0.861 3.262 31.056 1.00 42.03 120 ARG A C 1
ATOM 920 O O . ARG A 1 120 ? 0.226 3.174 31.624 1.00 42.03 120 ARG A O 1
ATOM 927 N N . SER A 1 121 ? -1.419 2.259 30.388 1.00 45.12 121 SER A N 1
ATOM 928 C CA . SER A 1 121 ? -0.794 0.970 30.104 1.00 45.12 121 SER A CA 1
ATOM 929 C C . SER A 1 121 ? 0.490 1.156 29.286 1.00 45.12 121 SER A C 1
ATOM 931 O O . SER A 1 121 ? 0.576 2.051 28.449 1.00 45.12 121 SER A O 1
ATOM 933 N N . LYS A 1 122 ? 1.477 0.270 29.481 1.00 47.59 122 LYS A N 1
ATOM 934 C CA . LYS A 1 122 ? 2.727 0.199 28.692 1.00 47.59 122 LYS A CA 1
ATOM 935 C C . LYS A 1 122 ? 2.502 0.113 27.170 1.00 47.59 122 LYS A C 1
ATOM 937 O O . LYS A 1 122 ? 3.439 0.332 26.412 1.00 47.59 122 LYS A O 1
ATOM 942 N N . THR A 1 123 ? 1.283 -0.191 26.730 1.00 51.28 123 THR A N 1
ATOM 943 C CA . THR A 1 123 ? 0.861 -0.188 25.323 1.00 51.28 123 THR A CA 1
ATOM 944 C C . THR A 1 123 ? 0.893 1.201 24.672 1.00 51.28 123 THR A C 1
ATOM 946 O O . THR A 1 123 ? 1.168 1.282 23.481 1.00 51.28 123 THR A O 1
ATOM 949 N N . ASP A 1 124 ? 0.702 2.296 25.419 1.00 51.16 124 ASP A N 1
ATOM 950 C CA . ASP A 1 124 ? 0.601 3.653 24.839 1.00 51.16 124 ASP A CA 1
ATOM 951 C C . ASP A 1 124 ? 1.949 4.225 24.356 1.00 51.16 124 ASP A C 1
ATOM 953 O O . ASP A 1 124 ? 1.990 5.108 23.500 1.00 51.16 124 ASP A O 1
ATOM 957 N N . GLU A 1 125 ? 3.073 3.752 24.904 1.00 55.41 125 GLU A N 1
ATOM 958 C CA . GLU A 1 125 ? 4.409 4.203 24.484 1.00 55.41 125 GLU A CA 1
ATOM 959 C C . GLU A 1 125 ? 4.922 3.416 23.269 1.00 55.41 125 GLU A C 1
ATOM 961 O O . GLU A 1 125 ? 5.632 3.973 22.432 1.00 55.41 125 GLU A O 1
ATOM 966 N N . HIS A 1 126 ? 4.500 2.154 23.137 1.00 59.75 126 HIS A N 1
ATOM 967 C CA . HIS A 1 126 ? 4.899 1.243 22.059 1.00 59.75 126 HIS A CA 1
ATOM 968 C C . HIS A 1 126 ? 4.327 1.643 20.693 1.00 59.75 126 HIS A C 1
ATOM 970 O O . HIS A 1 126 ? 5.001 1.497 19.681 1.00 59.75 126 HIS A O 1
ATOM 976 N N . LEU A 1 127 ? 3.127 2.231 20.654 1.00 56.34 127 LEU A N 1
ATOM 977 C CA . LEU A 1 127 ? 2.455 2.607 19.401 1.00 56.34 127 LEU A CA 1
ATOM 978 C C . LEU A 1 127 ? 2.982 3.902 18.762 1.00 56.34 127 LEU A C 1
ATOM 980 O O . LEU A 1 127 ? 2.534 4.288 17.683 1.00 56.34 127 LEU A O 1
ATOM 984 N N . ARG A 1 128 ? 3.925 4.608 19.396 1.00 59.16 128 ARG A N 1
ATOM 985 C CA . ARG A 1 128 ? 4.414 5.890 18.876 1.00 59.16 128 ARG A CA 1
ATOM 986 C C . ARG A 1 128 ? 5.405 5.683 17.738 1.00 59.16 128 ARG A C 1
ATOM 988 O O . ARG A 1 128 ? 6.516 5.218 17.971 1.00 59.16 128 ARG A O 1
ATOM 995 N N . ARG A 1 129 ? 5.061 6.181 16.541 1.00 71.81 129 ARG A N 1
ATOM 996 C CA . ARG A 1 129 ? 5.904 6.108 15.326 1.00 71.81 129 ARG A CA 1
ATOM 997 C C . ARG A 1 129 ? 6.229 4.674 14.921 1.00 71.81 129 ARG A C 1
ATOM 999 O O . ARG A 1 129 ? 7.399 4.331 14.738 1.00 71.81 129 ARG A O 1
ATOM 1006 N N . LEU A 1 130 ? 5.200 3.854 14.758 1.00 82.19 130 LEU A N 1
ATOM 1007 C CA . LEU A 1 130 ? 5.409 2.517 14.223 1.00 82.19 130 LEU A CA 1
ATOM 1008 C C . LEU A 1 130 ? 5.969 2.610 12.799 1.00 82.19 130 LEU A C 1
ATOM 1010 O O . LEU A 1 130 ? 5.460 3.351 11.953 1.00 82.19 130 LEU A O 1
ATOM 1014 N N . SER A 1 131 ? 7.046 1.867 12.542 1.00 88.69 131 SER A N 1
ATOM 1015 C CA . SER A 1 131 ? 7.485 1.598 11.175 1.00 88.69 131 SER A CA 1
ATOM 1016 C C . SER A 1 131 ? 6.438 0.744 10.456 1.00 88.69 131 SER A C 1
ATOM 1018 O O . SER A 1 131 ? 5.585 0.131 11.094 1.00 88.69 131 SER A O 1
ATOM 1020 N N . PHE A 1 132 ? 6.509 0.688 9.125 1.00 90.12 132 PHE A N 1
ATOM 1021 C CA . PHE A 1 132 ? 5.648 -0.193 8.334 1.00 90.12 132 PHE A CA 1
ATOM 1022 C C . PHE A 1 132 ? 5.717 -1.644 8.826 1.00 90.12 132 PHE A C 1
ATOM 1024 O O . PHE A 1 132 ? 4.683 -2.222 9.151 1.00 90.12 132 PHE A O 1
ATOM 1031 N N . ASP A 1 133 ? 6.931 -2.169 8.999 1.00 89.81 133 ASP A N 1
ATOM 1032 C CA . ASP A 1 133 ? 7.170 -3.525 9.493 1.00 89.81 133 ASP A CA 1
ATOM 1033 C C . ASP A 1 133 ? 6.525 -3.733 10.869 1.00 89.81 133 ASP A C 1
ATOM 1035 O O . ASP A 1 133 ? 5.827 -4.718 11.088 1.00 89.81 133 ASP A O 1
ATOM 1039 N N . ALA A 1 134 ? 6.679 -2.770 11.788 1.00 89.81 134 ALA A N 1
ATOM 1040 C CA . ALA A 1 134 ? 6.067 -2.857 13.110 1.00 89.81 134 ALA A CA 1
ATOM 1041 C C . ALA A 1 134 ? 4.533 -2.871 13.029 1.00 89.81 134 ALA A C 1
ATOM 1043 O O . ALA A 1 134 ? 3.905 -3.670 13.712 1.00 89.81 134 ALA A O 1
ATOM 1044 N N . MET A 1 135 ? 3.920 -2.052 12.163 1.00 94.31 135 MET A N 1
ATOM 1045 C CA . MET A 1 135 ? 2.467 -2.096 11.954 1.00 94.31 135 MET A CA 1
ATOM 1046 C C . MET A 1 135 ? 2.001 -3.452 11.404 1.00 94.31 135 MET A C 1
ATOM 1048 O O . MET A 1 135 ? 0.959 -3.948 11.828 1.00 94.31 135 MET A O 1
ATOM 1052 N N . CYS A 1 136 ? 2.759 -4.061 10.488 1.00 94.94 136 CYS A N 1
ATOM 1053 C CA . CYS A 1 136 ? 2.420 -5.368 9.920 1.00 94.94 136 CYS A CA 1
ATOM 1054 C C . CYS A 1 136 ? 2.509 -6.483 10.972 1.00 94.94 136 CYS A C 1
ATOM 1056 O O . CYS A 1 136 ? 1.597 -7.302 11.066 1.00 94.94 136 CYS A O 1
ATOM 1058 N N . TRP A 1 137 ? 3.552 -6.475 11.808 1.00 93.44 137 TRP A N 1
ATOM 1059 C CA . TRP A 1 137 ? 3.674 -7.407 12.934 1.00 93.44 137 TRP A CA 1
ATOM 1060 C C . TRP A 1 137 ? 2.535 -7.246 13.940 1.00 93.44 137 TRP A C 1
ATOM 1062 O O . TRP A 1 137 ? 1.937 -8.242 14.333 1.00 93.44 137 TRP A O 1
ATOM 1072 N N . GLU A 1 138 ? 2.177 -6.014 14.310 1.00 92.56 138 GLU A N 1
ATOM 1073 C CA . GLU A 1 138 ? 1.028 -5.774 15.194 1.00 92.56 138 GLU A CA 1
ATOM 1074 C C . GLU A 1 138 ? -0.270 -6.315 14.578 1.00 92.56 138 GLU A C 1
ATOM 1076 O O . GLU A 1 138 ? -1.037 -6.991 15.254 1.00 92.56 138 GLU A O 1
ATOM 1081 N N . LEU A 1 139 ? -0.517 -6.095 13.283 1.00 95.62 139 LEU A N 1
ATOM 1082 C CA . LEU A 1 139 ? -1.684 -6.669 12.604 1.00 95.62 139 LEU A CA 1
ATOM 1083 C C . LEU A 1 139 ? -1.676 -8.206 12.583 1.00 95.62 139 LEU A C 1
ATOM 1085 O O . LEU A 1 139 ? -2.740 -8.814 12.707 1.00 95.62 139 LEU A O 1
ATOM 1089 N N . MET A 1 140 ? -0.507 -8.834 12.459 1.00 95.31 140 MET A N 1
ATOM 1090 C CA . MET A 1 140 ? -0.366 -10.289 12.551 1.00 95.31 140 MET A CA 1
ATOM 1091 C C . MET A 1 140 ? -0.673 -10.796 13.971 1.00 95.31 140 MET A C 1
ATOM 1093 O O . MET A 1 140 ? -1.438 -11.742 14.130 1.00 95.31 140 MET A O 1
ATOM 1097 N N . GLU A 1 141 ? -0.167 -10.129 15.014 1.00 93.19 141 GLU A N 1
ATOM 1098 C CA . GLU A 1 141 ? -0.483 -10.441 16.423 1.00 93.19 141 GLU A CA 1
ATOM 1099 C C . GLU A 1 141 ? -1.970 -10.219 16.756 1.00 93.19 141 GLU A C 1
ATOM 1101 O O . GLU A 1 141 ? -2.539 -10.857 17.644 1.00 93.19 141 GLU A O 1
ATOM 1106 N N . LEU A 1 142 ? -2.635 -9.317 16.030 1.00 94.50 142 LEU A N 1
ATOM 1107 C CA . LEU A 1 142 ? -4.080 -9.119 16.102 1.00 94.50 142 LEU A CA 1
ATOM 1108 C C . LEU A 1 142 ? -4.880 -10.162 15.296 1.00 94.50 142 LEU A C 1
ATOM 1110 O O . LEU A 1 142 ? -6.108 -10.064 15.305 1.00 94.50 142 LEU A O 1
ATOM 1114 N N . GLU A 1 143 ? -4.214 -11.128 14.652 1.00 96.69 143 GLU A N 1
ATOM 1115 C CA . GLU A 1 143 ? -4.777 -12.146 13.746 1.00 96.69 143 GLU A CA 1
ATOM 1116 C C . GLU A 1 143 ? -5.514 -11.547 12.532 1.00 96.69 143 GLU A C 1
ATOM 1118 O O . GLU A 1 143 ? -6.426 -12.156 11.973 1.00 96.69 143 GLU A O 1
ATOM 1123 N N . VAL A 1 144 ? -5.133 -10.331 12.125 1.00 96.25 144 VAL A N 1
ATOM 1124 C CA . VAL A 1 144 ? -5.663 -9.663 10.923 1.00 96.25 144 VAL A CA 1
ATOM 1125 C C . VAL A 1 144 ? -4.897 -10.105 9.683 1.00 96.25 144 VAL A C 1
ATOM 1127 O O . VAL A 1 144 ? -5.496 -10.263 8.625 1.00 96.25 144 VAL A O 1
ATOM 1130 N N . LEU A 1 145 ? -3.585 -10.304 9.823 1.00 97.62 145 LEU A N 1
ATOM 1131 C CA . LEU A 1 145 ? -2.708 -10.821 8.776 1.00 97.62 145 LEU A CA 1
ATOM 1132 C C . LEU A 1 145 ? -2.230 -12.224 9.132 1.00 97.62 145 LEU A C 1
ATOM 1134 O O . LEU A 1 145 ? -1.951 -12.513 10.297 1.00 97.62 145 LEU A O 1
ATOM 1138 N N . ASP A 1 146 ? -2.077 -13.068 8.117 1.00 97.56 146 ASP A N 1
ATOM 1139 C CA . ASP A 1 146 ? -1.348 -14.329 8.247 1.00 97.56 146 ASP A CA 1
ATOM 1140 C C . ASP A 1 146 ? 0.146 -14.178 7.882 1.00 97.56 146 ASP A C 1
ATOM 1142 O O . ASP A 1 146 ? 0.623 -13.113 7.479 1.00 97.56 146 ASP A O 1
ATOM 1146 N N . LEU A 1 147 ? 0.912 -15.260 8.058 1.00 96.19 147 LEU A N 1
ATOM 1147 C CA . LEU A 1 147 ? 2.355 -15.268 7.796 1.00 96.19 147 LEU A CA 1
ATOM 1148 C C . LEU A 1 147 ? 2.693 -15.105 6.302 1.00 96.19 147 LEU A C 1
ATOM 1150 O O . LEU A 1 147 ? 3.735 -14.532 5.965 1.00 96.19 147 LEU A O 1
ATOM 1154 N N . ASP A 1 148 ? 1.829 -15.595 5.410 1.00 97.50 148 ASP A N 1
ATOM 1155 C CA . ASP A 1 148 ? 2.025 -15.487 3.962 1.00 97.50 148 ASP A CA 1
ATOM 1156 C C . ASP A 1 148 ? 1.797 -14.038 3.507 1.00 97.50 148 ASP A C 1
ATOM 1158 O O . ASP A 1 148 ? 2.532 -13.514 2.668 1.00 97.50 148 ASP A O 1
ATOM 1162 N N . GLU A 1 149 ? 0.810 -13.361 4.091 1.00 97.88 149 GLU A N 1
ATOM 1163 C CA . GLU A 1 149 ? 0.530 -11.946 3.876 1.00 97.88 149 GLU A CA 1
ATOM 1164 C C . GLU A 1 149 ? 1.625 -11.049 4.440 1.00 97.88 149 GLU A C 1
ATOM 1166 O O . GLU A 1 149 ? 2.045 -10.124 3.746 1.00 97.88 149 GLU A O 1
ATOM 1171 N N . LEU A 1 150 ? 2.139 -11.340 5.637 1.00 95.69 150 LEU A N 1
ATOM 1172 C CA . LEU A 1 150 ? 3.293 -10.626 6.185 1.00 95.69 150 LEU A CA 1
ATOM 1173 C C . LEU A 1 150 ? 4.506 -10.745 5.248 1.00 95.69 150 LEU A C 1
ATOM 1175 O O . LEU A 1 150 ? 5.084 -9.736 4.851 1.00 95.69 150 LEU A O 1
ATOM 1179 N N . SER A 1 151 ? 4.812 -11.967 4.800 1.00 94.69 151 SER A N 1
ATOM 1180 C CA . SER A 1 151 ? 5.910 -12.227 3.858 1.00 94.69 151 SER A CA 1
ATOM 1181 C C . SER A 1 151 ? 5.712 -11.514 2.514 1.00 94.69 151 SER A C 1
ATOM 1183 O O . SER A 1 151 ? 6.671 -11.035 1.906 1.00 94.69 151 SER A O 1
ATOM 1185 N N . LEU A 1 152 ? 4.467 -11.428 2.032 1.00 95.94 152 LEU A N 1
ATOM 1186 C CA . LEU A 1 152 ? 4.118 -10.679 0.825 1.00 95.94 152 LEU A CA 1
ATOM 1187 C C . LEU A 1 152 ? 4.362 -9.175 1.002 1.00 95.94 152 LEU A C 1
ATOM 1189 O O . LEU A 1 152 ? 4.913 -8.542 0.100 1.00 95.94 152 LEU A O 1
ATOM 1193 N N . LEU A 1 153 ? 3.942 -8.596 2.129 1.00 95.44 153 LEU A N 1
ATOM 1194 C CA . LEU A 1 153 ? 4.125 -7.170 2.407 1.00 95.44 153 LEU A CA 1
ATOM 1195 C C . LEU A 1 153 ? 5.610 -6.819 2.511 1.00 95.44 153 LEU A C 1
ATOM 1197 O O . LEU A 1 153 ? 6.032 -5.858 1.866 1.00 95.44 153 LEU A O 1
ATOM 1201 N N . ASP A 1 154 ? 6.396 -7.638 3.212 1.00 91.62 154 ASP A N 1
ATOM 1202 C CA . ASP A 1 154 ? 7.855 -7.504 3.281 1.00 91.62 154 ASP A CA 1
ATOM 1203 C C . ASP A 1 154 ? 8.465 -7.544 1.874 1.00 91.62 154 ASP A C 1
ATOM 1205 O O . ASP A 1 154 ? 9.204 -6.638 1.480 1.00 91.62 154 ASP A O 1
ATOM 1209 N N . HIS A 1 155 ? 8.073 -8.527 1.054 1.00 91.88 155 HIS A N 1
ATOM 1210 C CA . HIS A 1 155 ? 8.546 -8.643 -0.325 1.00 91.88 155 HIS A CA 1
ATOM 1211 C C . HIS A 1 155 ? 8.218 -7.407 -1.179 1.00 91.88 155 HIS A C 1
ATOM 1213 O O . HIS A 1 155 ? 9.087 -6.900 -1.897 1.00 91.88 155 HIS A O 1
ATOM 1219 N N . ILE A 1 156 ? 6.981 -6.901 -1.112 1.00 92.25 156 ILE A N 1
ATOM 1220 C CA . ILE A 1 156 ? 6.546 -5.696 -1.840 1.00 92.25 156 ILE A CA 1
ATOM 1221 C C . ILE A 1 156 ? 7.416 -4.500 -1.447 1.00 92.25 156 ILE A C 1
ATOM 1223 O O . ILE A 1 156 ? 7.884 -3.739 -2.305 1.00 92.25 156 ILE A O 1
ATOM 1227 N N . TYR A 1 157 ? 7.645 -4.340 -0.146 1.00 88.25 157 TYR A N 1
ATOM 1228 C CA . TYR A 1 157 ? 8.390 -3.222 0.405 1.00 88.25 157 TYR A CA 1
ATOM 1229 C C . TYR A 1 157 ? 9.870 -3.290 0.015 1.00 88.25 157 TYR A C 1
ATOM 1231 O O . TYR A 1 157 ? 10.415 -2.322 -0.526 1.00 88.25 157 TYR A O 1
ATOM 1239 N N . GLU A 1 158 ? 10.504 -4.450 0.175 1.00 84.44 158 GLU A N 1
ATOM 1240 C CA . GLU A 1 158 ? 11.896 -4.678 -0.214 1.00 84.44 158 GLU A CA 1
ATOM 1241 C C . GLU A 1 158 ? 12.124 -4.528 -1.719 1.00 84.44 158 GLU A C 1
ATOM 1243 O O . GLU A 1 158 ? 13.166 -4.022 -2.132 1.00 84.44 158 GLU A O 1
ATOM 1248 N N . THR A 1 159 ? 11.155 -4.918 -2.549 1.00 84.19 159 THR A N 1
ATOM 1249 C CA . THR A 1 159 ? 11.284 -4.862 -4.013 1.00 84.19 159 THR A CA 1
ATOM 1250 C C . THR A 1 159 ? 11.355 -3.428 -4.532 1.00 84.19 159 THR A C 1
ATOM 1252 O O . THR A 1 159 ? 12.048 -3.152 -5.508 1.00 84.19 159 THR A O 1
ATOM 1255 N N . ILE A 1 160 ? 10.656 -2.490 -3.895 1.00 81.69 160 ILE A N 1
ATOM 1256 C CA . ILE A 1 160 ? 10.521 -1.124 -4.415 1.00 81.69 160 ILE A CA 1
ATOM 1257 C C . ILE A 1 160 ? 11.260 -0.118 -3.544 1.00 81.69 160 ILE A C 1
ATOM 1259 O O . ILE A 1 160 ? 12.061 0.678 -4.041 1.00 81.69 160 ILE A O 1
ATOM 1263 N N . ARG A 1 161 ? 10.963 -0.117 -2.241 1.00 77.25 161 ARG A N 1
ATOM 1264 C CA . ARG A 1 161 ? 11.381 0.940 -1.326 1.00 77.25 161 ARG A CA 1
ATOM 1265 C C . ARG A 1 161 ? 12.896 0.930 -1.175 1.00 77.25 161 ARG A C 1
ATOM 1267 O O . ARG A 1 161 ? 13.520 1.983 -1.320 1.00 77.25 161 ARG A O 1
ATOM 1274 N N . ASN A 1 162 ? 13.488 -0.247 -0.975 1.00 68.38 162 ASN A N 1
ATOM 1275 C CA . ASN A 1 162 ? 14.932 -0.382 -0.798 1.00 68.38 162 ASN A CA 1
ATOM 1276 C C . ASN A 1 162 ? 15.696 0.038 -2.061 1.00 68.38 162 ASN A C 1
ATOM 1278 O O . ASN A 1 162 ? 16.554 0.917 -1.956 1.00 68.38 162 ASN A O 1
ATOM 1282 N N . PRO A 1 163 ? 15.373 -0.449 -3.273 1.00 68.00 163 PRO A N 1
ATOM 1283 C CA . PRO A 1 163 ? 16.112 -0.024 -4.450 1.00 68.00 163 PRO A CA 1
ATOM 1284 C C . PRO A 1 163 ? 15.900 1.435 -4.844 1.00 68.00 163 PRO A C 1
ATOM 1286 O O . PRO A 1 163 ? 16.844 2.068 -5.317 1.00 68.00 163 PRO A O 1
ATOM 1289 N N . ILE A 1 164 ? 14.709 2.003 -4.629 1.00 70.81 164 ILE A N 1
ATOM 1290 C CA . ILE A 1 164 ? 14.478 3.432 -4.874 1.00 70.81 164 ILE A CA 1
ATOM 1291 C C . ILE A 1 164 ? 15.268 4.271 -3.867 1.00 70.81 164 ILE A C 1
ATOM 1293 O O . ILE A 1 164 ? 16.011 5.169 -4.273 1.00 70.81 164 ILE A O 1
ATOM 1297 N N . HIS A 1 165 ? 15.169 3.975 -2.568 1.00 66.19 165 HIS A N 1
ATOM 1298 C CA . HIS A 1 165 ? 15.911 4.727 -1.558 1.00 66.19 165 HIS A CA 1
ATOM 1299 C C . HIS A 1 165 ? 17.417 4.565 -1.733 1.00 66.19 165 HIS A C 1
ATOM 1301 O O . HIS A 1 165 ? 18.113 5.577 -1.785 1.00 66.19 165 HIS A O 1
ATOM 1307 N N . HIS A 1 166 ? 17.936 3.345 -1.874 1.00 63.72 166 HIS A N 1
ATOM 1308 C CA . HIS A 1 166 ? 19.374 3.098 -2.018 1.00 63.72 166 HIS A CA 1
ATOM 1309 C C . HIS A 1 166 ? 19.922 3.539 -3.377 1.00 63.72 166 HIS A C 1
ATOM 1311 O O . HIS A 1 166 ? 21.021 4.084 -3.435 1.00 63.72 166 HIS A O 1
ATOM 1317 N N . GLY A 1 167 ? 19.163 3.398 -4.465 1.00 62.22 167 GLY A N 1
ATOM 1318 C CA . GLY A 1 167 ? 19.568 3.877 -5.789 1.00 62.22 167 GLY A CA 1
ATOM 1319 C C . GLY A 1 167 ? 19.681 5.404 -5.859 1.00 62.22 167 GLY A C 1
ATOM 1320 O O . GLY A 1 167 ? 20.651 5.935 -6.406 1.00 62.22 167 GLY A O 1
ATOM 1321 N N . ILE A 1 168 ? 18.732 6.133 -5.257 1.00 60.38 168 ILE A N 1
ATOM 1322 C CA . ILE A 1 168 ? 18.747 7.607 -5.217 1.00 60.38 168 ILE A CA 1
ATOM 1323 C C . ILE A 1 168 ? 19.795 8.125 -4.219 1.00 60.38 168 ILE A C 1
ATOM 1325 O O . ILE A 1 168 ? 20.560 9.045 -4.535 1.00 60.38 168 ILE A O 1
ATOM 1329 N N . THR A 1 169 ? 19.866 7.536 -3.022 1.00 56.34 169 THR A N 1
ATOM 1330 C CA . THR A 1 169 ? 20.830 7.959 -1.990 1.00 56.34 169 THR A CA 1
ATOM 1331 C C . THR A 1 169 ? 22.261 7.589 -2.357 1.00 56.34 169 THR A C 1
ATOM 1333 O O . THR A 1 169 ? 23.141 8.437 -2.224 1.00 56.34 169 THR A O 1
ATOM 1336 N N . GLY A 1 170 ? 22.501 6.405 -2.925 1.00 54.22 170 GLY A N 1
ATOM 1337 C CA . GLY A 1 170 ? 23.821 5.971 -3.389 1.00 54.22 170 GLY A CA 1
ATOM 1338 C C . GLY A 1 170 ? 24.447 6.953 -4.380 1.00 54.22 170 GLY A C 1
ATOM 1339 O O . GLY A 1 170 ? 25.620 7.281 -4.259 1.00 54.22 170 GLY A O 1
ATOM 1340 N N . ARG A 1 171 ? 23.651 7.541 -5.281 1.00 50.28 171 ARG A N 1
ATOM 1341 C CA . ARG A 1 171 ? 24.117 8.587 -6.209 1.00 50.28 171 ARG A CA 1
ATOM 1342 C C . ARG A 1 171 ? 24.398 9.933 -5.534 1.00 50.28 171 ARG A C 1
ATOM 1344 O O . ARG A 1 171 ? 25.221 10.703 -6.022 1.00 50.28 171 ARG A O 1
ATOM 1351 N N . THR A 1 172 ? 23.685 10.236 -4.452 1.00 48.34 172 THR A N 1
ATOM 1352 C CA . THR A 1 172 ? 23.877 11.476 -3.686 1.00 48.34 172 THR A CA 1
ATOM 1353 C C . THR A 1 172 ? 25.154 11.404 -2.848 1.00 48.34 172 THR A C 1
ATOM 1355 O O . THR A 1 172 ? 25.852 12.405 -2.708 1.00 48.34 172 THR A O 1
ATOM 1358 N N . VAL A 1 173 ? 25.468 10.218 -2.320 1.00 49.66 173 VAL A N 1
ATOM 1359 C CA . VAL A 1 173 ? 26.623 9.983 -1.442 1.00 49.66 173 VAL A CA 1
ATOM 1360 C C . VAL A 1 173 ? 27.883 9.621 -2.237 1.00 49.66 173 VAL A C 1
ATOM 1362 O O . VAL A 1 173 ? 28.973 10.044 -1.862 1.00 49.66 173 VAL A O 1
ATOM 1365 N N . ASP A 1 174 ? 27.751 8.902 -3.354 1.00 50.91 174 ASP A N 1
ATOM 1366 C CA . ASP A 1 174 ? 28.863 8.541 -4.235 1.00 50.91 174 ASP A CA 1
ATOM 1367 C C . ASP A 1 174 ? 28.482 8.644 -5.729 1.00 50.91 174 ASP A C 1
ATOM 1369 O O . ASP A 1 174 ? 28.152 7.651 -6.388 1.00 50.91 174 ASP A O 1
ATOM 1373 N N . PRO A 1 175 ? 28.541 9.854 -6.308 1.00 53.38 175 PRO A N 1
ATOM 1374 C CA . PRO A 1 175 ? 28.197 10.075 -7.709 1.00 53.38 175 PRO A CA 1
ATOM 1375 C C . PRO A 1 175 ? 29.172 9.421 -8.702 1.00 53.38 175 PRO A C 1
ATOM 1377 O O . PRO A 1 175 ? 28.836 9.329 -9.887 1.00 53.38 175 PRO A O 1
ATOM 1380 N N . THR A 1 176 ? 30.361 8.982 -8.265 1.00 56.41 176 THR A N 1
ATOM 1381 C CA . THR A 1 176 ? 31.368 8.342 -9.130 1.00 56.41 176 THR A CA 1
ATOM 1382 C C . THR A 1 176 ? 31.293 6.814 -9.101 1.00 56.41 176 THR A C 1
ATOM 1384 O O . THR A 1 176 ? 31.903 6.174 -9.958 1.00 56.41 176 THR A O 1
ATOM 1387 N N . GLY A 1 177 ? 30.516 6.230 -8.178 1.00 55.88 177 GLY A N 1
ATOM 1388 C CA . GLY A 1 177 ? 30.284 4.785 -8.074 1.00 55.88 177 GLY A CA 1
ATOM 1389 C C . GLY A 1 177 ? 31.511 3.985 -7.629 1.00 55.88 177 GLY A C 1
ATOM 1390 O O . GLY A 1 177 ? 31.562 2.775 -7.848 1.00 55.88 177 GLY A O 1
ATOM 1391 N N . GLN A 1 178 ? 32.511 4.641 -7.038 1.00 56.44 178 GLN A N 1
ATOM 1392 C CA . GLN A 1 178 ? 33.783 4.014 -6.661 1.00 56.44 178 GLN A CA 1
ATOM 1393 C C . GLN A 1 178 ? 33.689 3.190 -5.366 1.00 56.44 178 GLN A C 1
ATOM 1395 O O . GLN A 1 178 ? 34.489 2.280 -5.165 1.00 56.44 178 GLN A O 1
ATOM 1400 N N . ASN A 1 179 ? 32.689 3.454 -4.524 1.00 54.09 179 ASN A N 1
ATOM 1401 C CA . ASN A 1 179 ? 32.474 2.826 -3.220 1.00 54.09 179 ASN A CA 1
ATOM 1402 C C . ASN A 1 179 ? 31.322 1.811 -3.215 1.00 54.09 179 ASN A C 1
ATOM 1404 O O . ASN A 1 179 ? 30.872 1.405 -2.144 1.00 54.09 179 ASN A O 1
ATOM 1408 N N . LEU A 1 180 ? 30.845 1.356 -4.382 1.00 52.78 180 LEU A N 1
ATOM 1409 C CA . LEU A 1 180 ? 29.783 0.338 -4.459 1.00 52.78 180 LEU A CA 1
ATOM 1410 C C . LEU A 1 180 ? 30.145 -0.953 -3.693 1.00 52.78 180 LEU A C 1
ATOM 1412 O O . LEU A 1 180 ? 29.259 -1.666 -3.235 1.00 52.78 180 LEU A O 1
ATOM 1416 N N . SER A 1 181 ? 31.443 -1.232 -3.517 1.00 51.25 181 SER A N 1
ATOM 1417 C CA . SER A 1 181 ? 31.968 -2.377 -2.764 1.00 51.25 181 SER A CA 1
ATOM 1418 C C . SER A 1 181 ? 31.700 -2.328 -1.254 1.00 51.25 181 SER A C 1
ATOM 1420 O O . SER A 1 181 ? 31.733 -3.377 -0.616 1.00 51.25 181 SER A O 1
ATOM 1422 N N . LEU A 1 182 ? 31.404 -1.157 -0.675 1.00 50.53 182 LEU A N 1
ATOM 1423 C CA . LEU A 1 182 ? 31.144 -1.004 0.765 1.00 50.53 182 LEU A CA 1
ATOM 1424 C C . LEU A 1 182 ? 29.749 -1.476 1.195 1.00 50.53 182 LEU A C 1
ATOM 1426 O O . LEU A 1 182 ? 29.521 -1.658 2.386 1.00 50.53 182 LEU A O 1
ATOM 1430 N N . PHE A 1 183 ? 28.833 -1.702 0.250 1.00 52.81 183 PHE A N 1
ATOM 1431 C CA . PHE A 1 183 ? 27.439 -2.039 0.552 1.00 52.81 183 PHE A CA 1
ATOM 1432 C C . PHE A 1 183 ? 27.043 -3.484 0.203 1.00 52.81 183 PHE A C 1
ATOM 1434 O O . PHE A 1 183 ? 25.909 -3.874 0.439 1.00 52.81 183 PHE A O 1
ATOM 1441 N N . VAL A 1 184 ? 27.956 -4.301 -0.332 1.00 53.62 184 VAL A N 1
ATOM 1442 C CA . VAL A 1 184 ? 27.632 -5.615 -0.934 1.00 53.62 184 VAL A CA 1
ATOM 1443 C C . VAL A 1 184 ? 27.308 -6.710 0.100 1.00 53.62 184 VAL A C 1
ATOM 1445 O O . VAL A 1 184 ? 26.760 -7.742 -0.269 1.00 53.62 184 VAL A O 1
ATOM 1448 N N . GLY A 1 185 ? 27.615 -6.502 1.385 1.00 51.28 185 GLY A N 1
ATOM 1449 C CA . GLY A 1 185 ? 27.514 -7.541 2.420 1.00 51.28 185 GLY A CA 1
ATOM 1450 C C . GLY A 1 185 ? 26.101 -8.078 2.687 1.00 51.28 185 GLY A C 1
ATOM 1451 O O . GLY A 1 185 ? 25.965 -9.281 2.872 1.00 51.28 185 GLY A O 1
ATOM 1452 N N . ASP A 1 186 ? 25.076 -7.218 2.631 1.00 56.09 186 ASP A N 1
ATOM 1453 C CA . ASP A 1 186 ? 23.688 -7.539 3.033 1.00 56.09 186 ASP A CA 1
ATOM 1454 C C . ASP A 1 186 ? 22.644 -7.229 1.937 1.00 56.09 186 ASP A C 1
ATOM 1456 O O . ASP A 1 186 ? 21.454 -7.073 2.203 1.00 56.09 186 ASP A O 1
ATOM 1460 N N . MET A 1 187 ? 23.064 -7.089 0.676 1.00 59.88 187 MET A N 1
ATOM 1461 C CA . MET A 1 187 ? 22.151 -6.687 -0.401 1.00 59.88 187 MET A CA 1
ATOM 1462 C C . MET A 1 187 ? 21.365 -7.867 -0.985 1.00 59.88 187 MET A C 1
ATOM 1464 O O . MET A 1 187 ? 21.948 -8.842 -1.460 1.00 59.88 187 MET A O 1
ATOM 1468 N N . THR A 1 188 ? 20.036 -7.731 -1.047 1.00 64.25 188 THR A N 1
ATOM 1469 C CA . THR A 1 188 ? 19.157 -8.644 -1.797 1.00 64.25 188 THR A CA 1
ATOM 1470 C C . THR A 1 188 ? 19.519 -8.664 -3.287 1.00 64.25 188 THR A C 1
ATOM 1472 O O . THR A 1 188 ? 20.140 -7.730 -3.811 1.00 64.25 188 THR A O 1
ATOM 1475 N N . ARG A 1 189 ? 19.126 -9.720 -4.012 1.00 63.28 189 ARG A N 1
ATOM 1476 C CA . ARG A 1 189 ? 19.424 -9.880 -5.449 1.00 63.28 189 ARG A CA 1
ATOM 1477 C C . ARG A 1 189 ? 18.910 -8.696 -6.274 1.00 63.28 189 ARG A C 1
ATOM 1479 O O . ARG A 1 189 ? 19.576 -8.261 -7.213 1.00 63.28 189 ARG A O 1
ATOM 1486 N N . GLU A 1 190 ? 17.758 -8.163 -5.898 1.00 62.19 190 GLU A N 1
ATOM 1487 C CA . GLU A 1 190 ? 17.101 -6.988 -6.465 1.00 62.19 190 GLU A CA 1
ATOM 1488 C C . GLU A 1 190 ? 17.940 -5.729 -6.214 1.00 62.19 190 GLU A C 1
ATOM 1490 O O . GLU A 1 190 ? 18.175 -4.936 -7.128 1.00 62.19 190 GLU A O 1
ATOM 1495 N N . THR A 1 191 ? 18.484 -5.593 -5.003 1.00 60.19 191 THR A N 1
ATOM 1496 C CA . THR A 1 191 ? 19.371 -4.483 -4.639 1.00 60.19 191 THR A CA 1
ATOM 1497 C C . THR A 1 191 ? 20.688 -4.544 -5.415 1.00 60.19 191 THR A C 1
ATOM 1499 O O . THR A 1 191 ? 21.141 -3.522 -5.931 1.00 60.19 191 THR A O 1
ATOM 1502 N N . VAL A 1 192 ? 21.268 -5.737 -5.596 1.00 61.84 192 VAL A N 1
ATOM 1503 C CA . VAL A 1 192 ? 22.468 -5.942 -6.428 1.00 61.84 192 VAL A CA 1
ATOM 1504 C C . VAL A 1 192 ? 22.181 -5.647 -7.901 1.00 61.84 192 VAL A C 1
ATOM 1506 O O . VAL A 1 192 ? 22.987 -4.988 -8.562 1.00 61.84 192 VAL A O 1
ATOM 1509 N N . LEU A 1 193 ? 21.032 -6.087 -8.427 1.00 61.94 193 LEU A N 1
ATOM 1510 C CA . LEU A 1 193 ? 20.617 -5.799 -9.801 1.00 61.94 193 LEU A CA 1
ATOM 1511 C C . LEU A 1 193 ? 20.536 -4.288 -10.018 1.00 61.94 193 LEU A C 1
ATOM 1513 O O . LEU A 1 193 ? 21.131 -3.775 -10.963 1.00 61.94 193 LEU A O 1
ATOM 1517 N N . ILE A 1 194 ? 19.891 -3.562 -9.111 1.00 60.75 194 ILE A N 1
ATOM 1518 C CA . ILE A 1 194 ? 19.694 -2.120 -9.251 1.00 60.75 194 ILE A CA 1
ATOM 1519 C C . ILE A 1 194 ? 20.994 -1.344 -9.000 1.00 60.75 194 ILE A C 1
ATOM 1521 O O . ILE A 1 194 ? 21.329 -0.451 -9.778 1.00 60.75 194 ILE A O 1
ATOM 1525 N N . ALA A 1 195 ? 21.817 -1.751 -8.034 1.00 59.00 195 ALA A N 1
ATOM 1526 C CA . ALA A 1 195 ? 23.169 -1.217 -7.866 1.00 59.00 195 ALA A CA 1
ATOM 1527 C C . ALA A 1 195 ? 24.025 -1.425 -9.135 1.00 59.00 195 ALA A C 1
ATOM 1529 O O . ALA A 1 195 ? 24.714 -0.507 -9.588 1.00 59.00 195 ALA A O 1
ATOM 1530 N N . SER A 1 196 ? 23.917 -2.594 -9.780 1.00 57.91 196 SER A N 1
ATOM 1531 C CA . SER A 1 196 ? 24.613 -2.891 -11.039 1.00 57.91 196 SER A CA 1
ATOM 1532 C C . SER A 1 196 ? 24.081 -2.076 -12.223 1.00 57.91 196 SER A C 1
ATOM 1534 O O . SER A 1 196 ? 24.853 -1.691 -13.106 1.00 57.91 196 SER A O 1
ATOM 1536 N N . ILE A 1 197 ? 22.783 -1.754 -12.238 1.00 59.41 197 ILE A N 1
ATOM 1537 C CA . ILE A 1 197 ? 22.192 -0.829 -13.210 1.00 59.41 197 ILE A CA 1
ATOM 1538 C C . ILE A 1 197 ? 22.848 0.542 -13.056 1.00 59.41 197 ILE A C 1
ATOM 1540 O O . ILE A 1 197 ? 23.205 1.150 -14.059 1.00 59.41 197 ILE A O 1
ATOM 1544 N N . PHE A 1 198 ? 23.120 1.001 -11.835 1.00 55.19 198 PHE A N 1
ATOM 1545 C CA . PHE A 1 198 ? 23.719 2.316 -11.608 1.00 55.19 198 PHE A CA 1
ATOM 1546 C C . PHE A 1 198 ? 25.246 2.394 -11.794 1.00 55.19 198 PHE A C 1
ATOM 1548 O O . PHE A 1 198 ? 25.749 3.490 -12.061 1.00 55.19 198 PHE A O 1
ATOM 1555 N N . GLY A 1 199 ? 25.965 1.266 -11.780 1.00 54.00 199 GLY A N 1
ATOM 1556 C CA . GLY A 1 199 ? 27.414 1.187 -12.041 1.00 54.00 199 GLY A CA 1
ATOM 1557 C C . GLY A 1 199 ? 27.848 1.221 -13.521 1.00 54.00 199 GLY A C 1
ATOM 1558 O O . GLY A 1 199 ? 29.041 1.282 -13.802 1.00 54.00 199 GLY A O 1
ATOM 1559 N N . ASN A 1 200 ? 26.912 1.183 -14.480 1.00 55.16 200 ASN A N 1
ATOM 1560 C CA . ASN A 1 200 ? 27.205 1.132 -15.924 1.00 55.16 200 ASN A CA 1
ATOM 1561 C C . ASN A 1 200 ? 27.157 2.513 -16.626 1.00 55.16 200 ASN A C 1
ATOM 1563 O O . ASN A 1 200 ? 26.740 3.518 -16.049 1.00 55.16 200 ASN A O 1
ATOM 1567 N N . ALA A 1 201 ? 27.581 2.584 -17.897 1.00 54.88 201 ALA A N 1
ATOM 1568 C CA . ALA A 1 201 ? 27.554 3.817 -18.697 1.00 54.88 201 ALA A CA 1
ATOM 1569 C C . ALA A 1 201 ? 26.128 4.413 -18.801 1.00 54.88 201 ALA A C 1
ATOM 1571 O O . ALA A 1 201 ? 25.186 3.645 -18.996 1.00 54.88 201 ALA A O 1
ATOM 1572 N N . PRO A 1 202 ? 25.948 5.755 -18.739 1.00 57.44 202 PRO A N 1
ATOM 1573 C CA . PRO A 1 202 ? 24.656 6.424 -18.532 1.00 57.44 202 PRO A CA 1
ATOM 1574 C C . PRO A 1 202 ? 23.471 5.905 -19.347 1.00 57.44 202 PRO A C 1
ATOM 1576 O O . PRO A 1 202 ? 22.389 5.753 -18.789 1.00 57.44 202 PRO A O 1
ATOM 1579 N N . ASN A 1 203 ? 23.689 5.610 -20.626 1.00 57.41 203 ASN A N 1
ATOM 1580 C CA . ASN A 1 203 ? 22.633 5.229 -21.561 1.00 57.41 203 ASN A CA 1
ATOM 1581 C C . ASN A 1 203 ? 22.126 3.801 -21.291 1.00 57.41 203 ASN A C 1
ATOM 1583 O O . ASN A 1 203 ? 20.928 3.582 -21.212 1.00 57.41 203 ASN A O 1
ATOM 1587 N N . VAL A 1 204 ? 23.035 2.859 -21.013 1.00 60.28 204 VAL A N 1
ATOM 1588 C CA . VAL A 1 204 ? 22.704 1.451 -20.706 1.00 60.28 204 VAL A CA 1
ATOM 1589 C C . VAL A 1 204 ? 21.946 1.322 -19.377 1.00 60.28 204 VAL A C 1
ATOM 1591 O O . VAL A 1 204 ? 21.238 0.344 -19.146 1.00 60.28 204 VAL A O 1
ATOM 1594 N N . ARG A 1 205 ? 22.086 2.312 -18.486 1.00 62.72 205 ARG A N 1
ATOM 1595 C CA . ARG A 1 205 ? 21.389 2.337 -17.193 1.00 62.72 205 ARG A CA 1
ATOM 1596 C C . ARG A 1 205 ? 19.906 2.640 -17.332 1.00 62.72 205 ARG A C 1
ATOM 1598 O O . ARG A 1 205 ? 19.108 2.018 -16.643 1.00 62.72 205 ARG A O 1
ATOM 1605 N N . ALA A 1 206 ? 19.565 3.614 -18.178 1.00 66.44 206 ALA A N 1
ATOM 1606 C CA . ALA A 1 206 ? 18.181 4.021 -18.388 1.00 66.44 206 ALA A CA 1
ATOM 1607 C C . ALA A 1 206 ? 17.373 2.849 -18.953 1.00 66.44 206 ALA A C 1
ATOM 1609 O O . ALA A 1 206 ? 16.356 2.494 -18.370 1.00 66.44 206 ALA A O 1
ATOM 1610 N N . ASP A 1 207 ? 17.915 2.176 -19.970 1.00 72.31 207 ASP A N 1
ATOM 1611 C CA . ASP A 1 207 ? 17.266 1.032 -20.613 1.00 72.31 207 ASP A CA 1
ATOM 1612 C C . ASP A 1 207 ? 17.012 -0.114 -19.617 1.00 72.31 207 ASP A C 1
ATOM 1614 O O . ASP A 1 207 ? 15.885 -0.568 -19.468 1.00 72.31 207 ASP A O 1
ATOM 1618 N N . ARG A 1 208 ? 18.024 -0.526 -18.837 1.00 74.25 208 ARG A N 1
ATOM 1619 C CA . ARG A 1 208 ? 17.858 -1.622 -17.861 1.00 74.25 208 ARG A CA 1
ATOM 1620 C C . ARG A 1 208 ? 16.931 -1.278 -16.698 1.00 74.25 208 ARG A C 1
ATOM 1622 O O . ARG A 1 208 ? 16.276 -2.166 -16.157 1.00 74.25 208 ARG A O 1
ATOM 1629 N N . PHE A 1 209 ? 16.926 -0.020 -16.261 1.00 76.06 209 PHE A N 1
ATOM 1630 C CA . PHE A 1 209 ? 16.008 0.426 -15.217 1.00 76.06 209 PHE A CA 1
ATOM 1631 C C . PHE A 1 209 ? 14.570 0.436 -15.734 1.00 76.06 209 PHE A C 1
ATOM 1633 O O . PHE A 1 209 ? 13.674 -0.043 -15.045 1.00 76.06 209 PHE A O 1
ATOM 1640 N N . GLU A 1 210 ? 14.358 0.934 -16.952 1.00 81.25 210 GLU A N 1
ATOM 1641 C CA . GLU A 1 210 ? 13.056 0.878 -17.611 1.00 81.25 210 GLU A CA 1
ATOM 1642 C C . GLU A 1 210 ? 12.581 -0.567 -17.787 1.00 81.25 210 GLU A C 1
ATOM 1644 O O . GLU A 1 210 ? 11.465 -0.871 -17.371 1.00 81.25 210 GLU A O 1
ATOM 1649 N N . ASP A 1 211 ? 13.436 -1.471 -18.274 1.00 84.25 211 ASP A N 1
ATOM 1650 C CA . ASP A 1 211 ? 13.121 -2.900 -18.407 1.00 84.25 211 ASP A CA 1
ATOM 1651 C C . ASP A 1 211 ? 12.696 -3.515 -17.065 1.00 84.25 211 ASP A C 1
ATOM 1653 O O . ASP A 1 211 ? 11.657 -4.171 -16.973 1.00 84.25 211 ASP A O 1
ATOM 1657 N N . TYR A 1 212 ? 13.452 -3.246 -15.993 1.00 85.25 212 TYR A N 1
ATOM 1658 C CA . TYR A 1 212 ? 13.105 -3.711 -14.649 1.00 85.25 212 TYR A CA 1
ATOM 1659 C C . TYR A 1 212 ? 11.731 -3.198 -14.198 1.00 85.25 212 TYR A C 1
ATOM 1661 O O . TYR A 1 212 ? 10.917 -3.971 -13.685 1.00 85.25 212 TYR A O 1
ATOM 1669 N N . ILE A 1 213 ? 11.454 -1.905 -14.393 1.00 88.19 213 ILE A N 1
ATOM 1670 C CA . ILE A 1 213 ? 10.163 -1.307 -14.036 1.00 88.19 213 ILE A CA 1
ATOM 1671 C C . ILE A 1 213 ? 9.037 -1.925 -14.870 1.00 88.19 213 ILE A C 1
ATOM 1673 O O . ILE A 1 213 ? 7.982 -2.240 -14.319 1.00 88.19 213 ILE A O 1
ATOM 1677 N N . TYR A 1 214 ? 9.247 -2.152 -16.167 1.00 88.94 214 TYR A N 1
ATOM 1678 C CA . TYR A 1 214 ? 8.254 -2.767 -17.048 1.00 88.94 214 TYR A CA 1
ATOM 1679 C C . TYR A 1 214 ? 7.942 -4.212 -16.652 1.00 88.94 214 TYR A C 1
ATOM 1681 O O . TYR A 1 214 ? 6.774 -4.602 -16.662 1.00 88.94 214 TYR A O 1
ATOM 1689 N N . ASP A 1 215 ? 8.943 -4.983 -16.235 1.00 89.00 215 ASP A N 1
ATOM 1690 C CA . ASP A 1 215 ? 8.748 -6.369 -15.808 1.00 89.00 215 ASP A CA 1
ATOM 1691 C C . ASP A 1 215 ? 8.136 -6.496 -14.404 1.00 89.00 215 ASP A C 1
ATOM 1693 O O . ASP A 1 215 ? 7.398 -7.453 -14.129 1.00 89.00 215 ASP A O 1
ATOM 1697 N N . THR A 1 216 ? 8.427 -5.538 -13.521 1.00 91.19 216 THR A N 1
ATOM 1698 C CA . THR A 1 216 ? 8.052 -5.591 -12.099 1.00 91.19 216 THR A CA 1
ATOM 1699 C C . THR A 1 216 ? 6.701 -4.937 -11.832 1.00 91.19 216 THR A C 1
ATOM 1701 O O . THR A 1 216 ? 5.863 -5.528 -11.146 1.00 91.19 216 THR A O 1
ATOM 1704 N N . ALA A 1 217 ? 6.449 -3.752 -12.402 1.00 93.44 217 ALA A N 1
ATOM 1705 C CA . ALA A 1 217 ? 5.284 -2.935 -12.062 1.00 93.44 217 ALA A CA 1
ATOM 1706 C C . ALA A 1 217 ? 3.944 -3.682 -12.190 1.00 93.44 217 ALA A C 1
ATOM 1708 O O . ALA A 1 217 ? 3.171 -3.641 -11.236 1.00 93.44 217 ALA A O 1
ATOM 1709 N N . PRO A 1 218 ? 3.638 -4.414 -13.283 1.00 94.75 218 PRO A N 1
ATOM 1710 C CA . PRO A 1 218 ? 2.333 -5.059 -13.413 1.00 94.75 218 PRO A CA 1
ATOM 1711 C C . PRO A 1 218 ? 2.075 -6.122 -12.340 1.00 94.75 218 PRO A C 1
ATOM 1713 O O . PRO A 1 218 ? 0.951 -6.240 -11.862 1.00 94.75 218 PRO A O 1
ATOM 1716 N N . LYS A 1 219 ? 3.102 -6.903 -11.974 1.00 95.31 219 LYS A N 1
ATOM 1717 C CA . LYS A 1 219 ? 2.977 -7.984 -10.983 1.00 95.31 219 LYS A CA 1
ATOM 1718 C C . LYS A 1 219 ? 2.735 -7.401 -9.602 1.00 95.31 219 LYS A C 1
ATOM 1720 O O . LYS A 1 219 ? 1.751 -7.731 -8.953 1.00 95.31 219 LYS A O 1
ATOM 1725 N N . LEU A 1 220 ? 3.588 -6.462 -9.226 1.00 95.12 220 LEU A N 1
ATOM 1726 C CA . LEU A 1 220 ? 3.555 -5.860 -7.913 1.00 95.12 220 LEU A CA 1
ATOM 1727 C C . LEU A 1 220 ? 2.301 -4.995 -7.703 1.00 95.12 220 LEU A C 1
ATOM 1729 O O . LEU A 1 220 ? 1.644 -5.105 -6.672 1.00 95.12 220 LEU A O 1
ATOM 1733 N N . LEU A 1 221 ? 1.895 -4.192 -8.693 1.00 96.88 221 LEU A N 1
ATOM 1734 C CA . LEU A 1 221 ? 0.631 -3.452 -8.605 1.00 96.88 221 LEU A CA 1
ATOM 1735 C C . LEU A 1 221 ? -0.557 -4.408 -8.435 1.00 96.88 221 LEU A C 1
ATOM 1737 O O . LEU A 1 221 ? -1.467 -4.125 -7.660 1.00 96.88 221 LEU A O 1
ATOM 1741 N N . LYS A 1 222 ? -0.538 -5.563 -9.114 1.00 97.12 222 LYS A N 1
ATOM 1742 C CA . LYS A 1 222 ? -1.582 -6.581 -8.973 1.00 97.12 222 LYS A CA 1
ATOM 1743 C C . LYS A 1 222 ? -1.585 -7.229 -7.586 1.00 97.12 222 LYS A C 1
ATOM 1745 O O . LYS A 1 222 ? -2.661 -7.444 -7.036 1.00 97.12 222 LYS A O 1
ATOM 1750 N N . GLU A 1 223 ? -0.419 -7.516 -7.018 1.00 97.19 223 GLU A N 1
ATOM 1751 C CA . GLU A 1 223 ? -0.283 -8.031 -5.650 1.00 97.19 223 GLU A CA 1
ATOM 1752 C C . GLU A 1 223 ? -0.832 -7.045 -4.616 1.00 97.19 223 GLU A C 1
ATOM 1754 O O . GLU A 1 223 ? -1.635 -7.445 -3.772 1.00 97.19 223 GLU A O 1
ATOM 1759 N N . ILE A 1 224 ? -0.500 -5.755 -4.749 1.00 96.81 224 ILE A N 1
ATOM 1760 C CA . ILE A 1 224 ? -1.045 -4.691 -3.895 1.00 96.81 224 ILE A CA 1
ATOM 1761 C C . ILE A 1 224 ? -2.572 -4.645 -4.016 1.00 96.81 224 ILE A C 1
ATOM 1763 O O . ILE A 1 224 ? -3.262 -4.719 -3.006 1.00 96.81 224 ILE A O 1
ATOM 1767 N N . ILE A 1 225 ? -3.127 -4.598 -5.231 1.00 96.81 225 ILE A N 1
ATOM 1768 C CA . ILE A 1 225 ? -4.589 -4.595 -5.439 1.00 96.81 225 ILE A CA 1
ATOM 1769 C C . ILE A 1 225 ? -5.247 -5.798 -4.764 1.00 96.81 225 ILE A C 1
ATOM 1771 O O . ILE A 1 225 ? -6.236 -5.646 -4.049 1.00 96.81 225 ILE A O 1
ATOM 1775 N N . ASN A 1 226 ? -4.698 -6.995 -4.974 1.00 96.81 226 ASN A N 1
ATOM 1776 C CA . ASN A 1 226 ? -5.242 -8.218 -4.394 1.00 96.81 226 ASN A CA 1
ATOM 1777 C C . ASN A 1 226 ? -5.194 -8.187 -2.860 1.00 96.81 226 ASN A C 1
ATOM 1779 O O . ASN A 1 226 ? -6.121 -8.674 -2.216 1.00 96.81 226 ASN A O 1
ATOM 1783 N N . PHE A 1 227 ? -4.139 -7.620 -2.270 1.00 97.12 227 PHE A N 1
ATOM 1784 C CA . PHE A 1 227 ? -4.052 -7.409 -0.827 1.00 97.12 227 PHE A CA 1
ATOM 1785 C C . PHE A 1 227 ? -5.145 -6.451 -0.332 1.00 97.12 227 PHE A C 1
ATOM 1787 O O . PHE A 1 227 ? -5.928 -6.815 0.543 1.00 97.12 227 PHE A O 1
ATOM 1794 N N . LEU A 1 228 ? -5.272 -5.271 -0.946 1.00 95.94 228 LEU A N 1
ATOM 1795 C CA . LEU A 1 228 ? -6.263 -4.265 -0.548 1.00 95.94 228 LEU A CA 1
ATOM 1796 C C . LEU A 1 228 ? -7.710 -4.779 -0.682 1.00 95.94 228 LEU A C 1
ATOM 1798 O O . LEU A 1 228 ? -8.566 -4.444 0.132 1.00 95.94 228 LEU A O 1
ATOM 1802 N N . ILE A 1 229 ? -7.992 -5.614 -1.691 1.00 94.81 229 ILE A N 1
ATOM 1803 C CA . ILE A 1 229 ? -9.307 -6.250 -1.876 1.00 94.81 229 ILE A CA 1
ATOM 1804 C C . ILE A 1 229 ? -9.607 -7.276 -0.774 1.00 94.81 229 ILE A C 1
ATOM 1806 O O . ILE A 1 229 ? -10.761 -7.392 -0.363 1.00 94.81 229 ILE A O 1
ATOM 1810 N N . ARG A 1 230 ? -8.600 -8.028 -0.309 1.00 96.19 230 ARG A N 1
ATOM 1811 C CA . ARG A 1 230 ? -8.763 -9.011 0.777 1.00 96.19 230 ARG A CA 1
ATOM 1812 C C . ARG A 1 230 ? -9.013 -8.357 2.132 1.00 96.19 230 ARG A C 1
ATOM 1814 O O . ARG A 1 230 ? -9.718 -8.942 2.947 1.00 96.19 230 ARG A O 1
ATOM 1821 N N . HIS A 1 231 ? -8.503 -7.143 2.324 1.00 95.69 231 HIS A N 1
ATOM 1822 C CA . HIS A 1 231 ? -8.598 -6.391 3.576 1.00 95.69 231 HIS A CA 1
ATOM 1823 C C . HIS A 1 231 ? -9.408 -5.097 3.410 1.00 95.69 231 HIS A C 1
ATOM 1825 O O . HIS A 1 231 ? -8.850 -4.000 3.513 1.00 95.69 231 HIS A O 1
ATOM 1831 N N . PRO A 1 232 ? -10.722 -5.177 3.122 1.00 93.44 232 PRO A N 1
ATOM 1832 C CA . PRO A 1 232 ? -11.540 -3.988 2.930 1.00 93.44 232 PRO A CA 1
ATOM 1833 C C . PRO A 1 232 ? -11.670 -3.195 4.236 1.00 93.44 232 PRO A C 1
ATOM 1835 O O . PRO A 1 232 ? -11.966 -3.753 5.292 1.00 93.44 232 PRO A O 1
ATOM 1838 N N . LEU A 1 233 ? -11.510 -1.872 4.157 1.00 89.94 233 LEU A N 1
ATOM 1839 C CA . LEU A 1 233 ? -11.769 -0.990 5.294 1.00 89.94 233 LEU A CA 1
ATOM 1840 C C . LEU A 1 233 ? -13.290 -0.872 5.539 1.00 89.94 233 LEU A C 1
ATOM 1842 O O . LEU A 1 233 ? -14.032 -0.629 4.580 1.00 89.94 233 LEU A O 1
ATOM 1846 N N . PRO A 1 234 ? -13.769 -1.032 6.789 1.00 82.94 234 PRO A N 1
ATOM 1847 C CA . PRO A 1 234 ? -15.186 -0.998 7.129 1.00 82.94 234 PRO A CA 1
ATOM 1848 C C . PRO A 1 234 ? -15.871 0.345 6.848 1.00 82.94 234 PRO A C 1
ATOM 1850 O O . PRO A 1 234 ? -15.273 1.421 6.788 1.00 82.94 234 PRO A O 1
ATOM 1853 N N . ASP A 1 235 ? -17.188 0.250 6.704 1.00 75.62 235 ASP A N 1
ATOM 1854 C CA . ASP A 1 235 ? -18.087 1.334 6.353 1.00 75.62 235 ASP A CA 1
ATOM 1855 C C . ASP A 1 235 ? -18.349 2.264 7.551 1.00 75.62 235 ASP A C 1
ATOM 1857 O O . ASP A 1 235 ? -19.073 1.890 8.467 1.00 75.62 235 ASP A O 1
ATOM 1861 N N . THR A 1 236 ? -17.822 3.493 7.549 1.00 62.47 236 THR A N 1
ATOM 1862 C CA . THR A 1 236 ? -18.056 4.467 8.640 1.00 62.47 236 THR A CA 1
ATOM 1863 C C . THR A 1 236 ? -19.320 5.332 8.478 1.00 62.47 236 THR A C 1
ATOM 1865 O O . THR A 1 236 ? -19.575 6.194 9.311 1.00 62.47 236 THR A O 1
ATOM 1868 N N . GLU A 1 237 ? -20.130 5.127 7.429 1.00 55.97 237 GLU A N 1
ATOM 1869 C CA . GLU A 1 237 ? -21.301 5.970 7.090 1.00 55.97 237 GLU A CA 1
ATOM 1870 C C . GLU A 1 237 ? -22.661 5.437 7.604 1.00 55.97 237 GLU A C 1
ATOM 1872 O O . GLU A 1 237 ? -23.706 5.734 7.016 1.00 55.97 237 GLU A O 1
ATOM 1877 N N . HIS A 1 238 ? -22.690 4.655 8.688 1.00 48.69 238 HIS A N 1
ATOM 1878 C CA . HIS A 1 238 ? -23.935 4.129 9.273 1.00 48.69 238 HIS A CA 1
ATOM 1879 C C . HIS A 1 238 ? -24.105 4.496 10.746 1.00 48.69 238 HIS A C 1
ATOM 1881 O O . HIS A 1 238 ? -23.152 4.284 11.525 1.00 48.69 238 HIS A O 1
#

Foldseek 3Di:
DPPPLDWLPRPDDPVLLVLLLVLLVLLVPDPADDPVLVVLSVQLSVCSRSVVLLSNLVSLLVSLLVLLQLLLLLLVLVVPPDPDLVSSVVSSVVLSCQLCQVCVVPVVVVVVVPPPDPPPDPVSVVNHPDDSLRSLVSCVVSVNDDPVRSVLNVVSCLLRVVLVVCLVVVCVVCVPLPCLVVPPPDDDPSNVQSSVLSNDDPVSSVVSVSVSSSVPRSVSSVSSSVSCVVRDRDDSPD

Solvent-accessible surface area (backbone atoms only — not comparable to full-atom values): 13710 Å² total; per-residue (Å²): 134,84,78,76,80,59,44,28,74,79,74,40,60,69,75,56,35,47,53,44,51,52,48,34,50,53,58,71,67,54,89,64,74,61,74,66,56,43,51,42,49,52,53,25,35,50,23,45,52,49,55,36,52,70,56,22,52,54,45,48,49,54,43,50,55,50,49,54,50,51,52,43,24,51,54,54,26,65,71,68,68,56,88,44,72,67,51,32,53,54,41,27,59,50,40,48,37,34,36,69,36,62,48,73,80,60,46,76,73,51,64,78,74,58,86,80,66,97,72,81,54,81,64,71,69,66,44,49,51,52,49,72,68,54,50,51,51,51,31,33,77,68,69,75,40,55,73,68,54,50,53,47,52,52,50,57,44,56,68,46,52,48,39,52,52,50,57,55,47,44,46,73,77,41,76,82,54,83,64,62,77,80,58,62,89,82,54,52,73,67,41,49,52,50,53,53,35,68,68,47,64,76,69,66,21,54,55,52,49,50,51,50,48,66,70,44,44,57,57,54,56,45,51,51,51,54,50,53,66,75,58,67,78,80,84,85,90,120

=== Feature glossary ===
Feature key, reading from the visual/contextual features back to the raw sequence:

Rendered structure images. Six rendered views show the 3D structure from the faces of a cube — i.e. along ±x, ±y, ±z. Rendering representation is drawn randomly per protein from cartoon (secondary-structure ribbons), sticks (backbone bonds), or molecular surface; coloring is either N→C rainbow (blue at the N-terminus through red at the C-terminus) or one color per chain.

Contact-map, Ramachandran, and PAE plots. The contact map is a binary N×N matrix image: pixel (i, j) is dark where Cα_i and Cα_j are within 8 Å and |i−j|>4. Because the |i−j|>4 filter removes local helical contacts, off-diagonal stripes parallel to the main diagonal indicate parallel β-sheets; stripes perpendicular to it indicate antiparallel β-sheets. The Ramachandran plot scatters every residue's (φ, ψ) pair against the sterically allowed regions. The PAE heatmap renders the predicted-aligned-error matrix.

InterPro / GO / CATH / organism. Database cross-references. InterPro integrates a dozen domain/family signature databases into unified entries with residue-range hits. GO terms attach function/process/location labels with evidence codes. CATH codes position the fold in a four-level structural taxonomy. Organism is the NCBI-taxonomy species name.

Nearest PDB structures. The Foldseek neighbor list gives the closest experimentally determined structures in the PDB, ranked by structural alignment. TM-score near 1 means near-identical fold; near 0.3 means only rough topology match. This is how one finds what a novel AlphaFold prediction most resembles in the solved-structure universe.

Predicted aligned error. PAE(i, j) answers: if I align the predicted and true structures on residue i, how far off (in Å) do I expect residue j to be? A block-diagonal PAE matrix with low values on the blocks and high values off-diagonal is the signature of a multi-domain protein with confidently predicted domains but uncertain inter-domain orientation.

Solvent-accessible surface area. Accessible surface area quantifies burial. A residue with SASA near zero is packed into the hydrophobic core; one with SASA >100 Å² sits on the surface. Computed here via the Shrake–Rupley numerical algorithm with a 1.4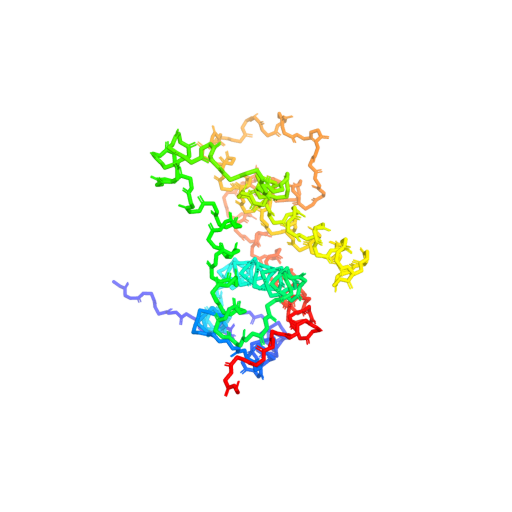 Å probe.

B-factor. B-factor (Debye–Waller factor) reflects atomic displacement in the crystal lattice. It is an experimental observable (units Å²), not a prediction; low values mean the atom is pinned down, high values mean it moves or is heterogeneous across the crystal.

pLDDT. For AlphaFold models, the B-factor field carries pLDDT — the model's own estimate of local accuracy on a 0–100 scale. Regions with pLDDT<50 should be treated as essentially unmodeled; they often correspond to intrinsically disordered segments.

Backbone torsions (φ/ψ). φ (phi) and ψ (psi) are the two rotatable backbone dihedrals per residue: φ is the C(i-1)–N–Cα–C torsion, ψ is the N–Cα–C–N(i+1) torsion, both in degrees on (−180°, 180°]. α-helical residues cluster near (−60°, −45°); β-strand residues near (−120°, +130°). A Ramachandran plot is simply a scatter of (φ, ψ) for every residue.

Radius of gyration, Cα contacts, bounding box. Radius of gyration (Rg) is the root-mean-square distance of Cα atoms from their centroid — a single number for overall size and compactness. A globular domain of N residues has Rg ≈ 2.2·N^0.38 Å; an extended or disordered chain has a much larger Rg. The Cα contact count is the number of residue pairs whose Cα atoms are within 8 Å and are more than four positions apart in sequence — a standard proxy for tertiary packing density. The bounding box is the smallest axis-aligned box enclosing all Cα atoms.

Secondary structure (3-state, P-SEA). Three-state secondary structure (P-SEA) collapses the eight DSSP classes into helix (a), strand (b), and coil (c). P-SEA assigns these from Cα geometry alone — distances and angles — without requiring backbone oxygens, so it works on any Cα trace.

Secondary structure (8-state, DSSP). DSSP 8-state secondary structure assigns each residue one of H (α-helix), G (3₁₀-helix), I (π-helix), E (extended β-strand), B (isolated β-bridge), T (hydrogen-bonded turn), S (bend), or '-' (coil). The assignment is computed from backbone hydrogen-bond geometry via the Kabsch–Sander algorithm.

Foldseek 3Di. A 3Di character summarizes, for each residue, the relative orientation of the Cα frame of its nearest spatial neighbor. Because it encodes fold topology rather than chemistry, 3Di alignments detect remote structural similarity that sequence alignment misses.

mmCIF coordinates. The mmCIF block holds the 3D Cartesian coordinates of each backbone atom (N, Cα, C, O) in ångströms. mmCIF is the PDB's canonical archive format — a tagged-loop text representation of the atomic model.

Sequence. Sequence gives the chain of amino acids in standard one-letter code (A=alanine, C=cysteine, …, Y=tyrosine), read N→C. It is the only feature that is directly encoded by the gene; all structural features are derived from the folded form of this sequence.